Protein AF-A0AAN6EY42-F1 (afdb_monomer)

Mean predicted aligned error: 8.22 Å

Structure (mmCIF, N/CA/C/O backbone):
data_AF-A0AAN6EY42-F1
#
_entry.id   AF-A0AAN6EY42-F1
#
loop_
_atom_site.group_PDB
_atom_site.id
_atom_site.type_symbol
_atom_site.label_atom_id
_atom_site.label_alt_id
_atom_site.label_comp_id
_atom_site.label_asym_id
_atom_site.label_entity_id
_atom_site.label_seq_id
_atom_site.pdbx_PDB_ins_code
_atom_site.Cartn_x
_atom_site.Cartn_y
_atom_site.Cartn_z
_atom_site.occupancy
_atom_site.B_iso_or_equiv
_atom_site.auth_seq_id
_atom_site.auth_comp_id
_atom_site.auth_asym_id
_atom_site.auth_atom_id
_atom_site.pdbx_PDB_model_num
ATOM 1 N N . MET A 1 1 ? 3.151 9.171 -10.613 1.00 38.84 1 MET A N 1
ATOM 2 C CA . MET A 1 1 ? 1.929 8.404 -10.265 1.00 38.84 1 MET A CA 1
ATOM 3 C C . MET A 1 1 ? 2.009 7.643 -8.929 1.00 38.84 1 MET A C 1
ATOM 5 O O . MET A 1 1 ? 0.963 7.311 -8.390 1.00 38.84 1 MET A O 1
ATOM 9 N N . ASN A 1 2 ? 3.195 7.436 -8.333 1.00 55.25 2 ASN A N 1
ATOM 10 C CA . ASN A 1 2 ? 3.336 6.665 -7.082 1.00 55.25 2 ASN A CA 1
ATOM 11 C C . ASN A 1 2 ? 2.913 7.411 -5.801 1.00 55.25 2 ASN A C 1
ATOM 13 O O . ASN A 1 2 ? 2.447 6.769 -4.867 1.00 55.25 2 ASN A O 1
ATOM 17 N N . ALA A 1 3 ? 3.003 8.747 -5.771 1.00 52.59 3 ALA A N 1
ATOM 18 C CA . ALA A 1 3 ? 2.707 9.553 -4.581 1.00 52.59 3 ALA A CA 1
ATOM 19 C C . ALA A 1 3 ? 1.255 9.413 -4.084 1.00 52.59 3 ALA A C 1
ATOM 21 O O . ALA A 1 3 ? 1.030 9.131 -2.913 1.00 52.59 3 ALA A O 1
ATOM 22 N N . LEU A 1 4 ? 0.262 9.544 -4.972 1.00 57.22 4 LEU A N 1
ATOM 23 C CA . LEU A 1 4 ? -1.159 9.416 -4.613 1.00 57.22 4 LEU A CA 1
ATOM 24 C C . LEU A 1 4 ? -1.523 7.990 -4.173 1.00 57.22 4 LEU A C 1
ATOM 26 O O . LEU A 1 4 ? -2.219 7.812 -3.176 1.00 57.22 4 LEU A O 1
ATOM 30 N N . ASN A 1 5 ? -1.017 6.980 -4.888 1.00 67.56 5 ASN A N 1
ATOM 31 C CA . ASN A 1 5 ? -1.289 5.575 -4.585 1.00 67.56 5 ASN A CA 1
ATOM 32 C C . ASN A 1 5 ? -0.674 5.154 -3.235 1.00 67.56 5 ASN A C 1
ATOM 34 O O . ASN A 1 5 ? -1.323 4.527 -2.402 1.00 67.56 5 ASN A O 1
ATOM 38 N N . GLN A 1 6 ? 0.570 5.550 -2.967 1.00 69.69 6 GLN A N 1
ATOM 39 C CA . GLN A 1 6 ? 1.236 5.214 -1.706 1.00 69.69 6 GLN A CA 1
ATOM 40 C C . GLN A 1 6 ? 0.745 6.056 -0.523 1.00 69.69 6 GLN A C 1
ATOM 42 O O . GLN A 1 6 ? 0.758 5.578 0.602 1.00 69.69 6 GLN A O 1
ATOM 47 N N . SER A 1 7 ? 0.260 7.272 -0.764 1.00 73.69 7 SER A N 1
ATOM 48 C CA . SER A 1 7 ? -0.241 8.152 0.289 1.00 73.69 7 SER A CA 1
ATOM 49 C C . SER A 1 7 ? -1.590 7.685 0.852 1.00 73.69 7 SER A C 1
ATOM 51 O O . SER A 1 7 ? -1.666 7.057 1.909 1.00 73.69 7 SER A O 1
ATOM 53 N N . PHE A 1 8 ? -2.695 7.984 0.163 1.00 81.12 8 PHE A N 1
ATOM 54 C CA . PHE A 1 8 ? -4.020 7.795 0.751 1.00 81.12 8 PHE A CA 1
ATOM 55 C C . PHE A 1 8 ? -4.528 6.361 0.581 1.00 81.12 8 PHE A C 1
ATOM 57 O O . PHE A 1 8 ? -5.202 5.854 1.477 1.00 81.12 8 PHE A O 1
ATOM 64 N N . PHE A 1 9 ? -4.230 5.699 -0.542 1.00 84.12 9 PHE A N 1
ATOM 65 C CA . PHE A 1 9 ? -4.784 4.376 -0.844 1.00 84.12 9 PHE A CA 1
ATOM 66 C C . PHE A 1 9 ? -4.152 3.302 0.047 1.00 84.12 9 PHE A C 1
ATOM 68 O O . PHE A 1 9 ? -4.871 2.610 0.771 1.00 84.12 9 PHE A O 1
ATOM 75 N N . MET A 1 10 ? -2.817 3.254 0.121 1.00 90.00 10 MET A N 1
ATOM 76 C CA . MET A 1 10 ? -2.132 2.370 1.073 1.00 90.00 10 MET A CA 1
ATOM 77 C C . MET A 1 10 ? -2.456 2.721 2.528 1.00 90.00 10 MET A C 1
ATOM 79 O O . MET A 1 10 ? -2.745 1.818 3.311 1.00 90.00 10 MET A O 1
ATOM 83 N N . GLY A 1 11 ? -2.503 4.009 2.892 1.00 91.44 11 GLY A N 1
ATOM 84 C CA . GLY A 1 11 ? -2.935 4.428 4.229 1.00 91.44 11 GLY A CA 1
ATOM 85 C C . GLY A 1 11 ? -4.340 3.922 4.585 1.00 91.44 11 GLY A C 1
ATOM 86 O O . GLY A 1 11 ? -4.564 3.440 5.695 1.00 91.44 11 GLY A O 1
ATOM 87 N N . SER A 1 12 ? -5.280 3.953 3.634 1.00 91.88 12 SER A N 1
ATOM 88 C CA . SER A 1 12 ? -6.651 3.454 3.826 1.00 91.88 12 SER A CA 1
ATOM 89 C C . SER A 1 12 ? -6.687 1.943 4.055 1.00 91.88 12 SER A C 1
ATOM 91 O O . SER A 1 12 ? -7.402 1.467 4.937 1.00 91.88 12 SER A O 1
ATOM 93 N N . PHE A 1 13 ? -5.882 1.178 3.313 1.00 92.00 13 PHE A N 1
ATOM 94 C CA . PHE A 1 13 ? -5.745 -0.260 3.541 1.00 92.00 13 PHE A CA 1
ATOM 95 C C . PHE A 1 13 ? -5.114 -0.581 4.889 1.00 92.00 13 PHE A C 1
ATOM 97 O O . PHE A 1 13 ? -5.539 -1.518 5.559 1.00 92.00 13 PHE A O 1
ATOM 104 N N . VAL A 1 14 ? -4.099 0.172 5.306 1.00 94.69 14 VAL A N 1
ATOM 105 C CA . VAL A 1 14 ? -3.479 -0.006 6.621 1.00 94.69 14 VAL A CA 1
ATOM 106 C C . VAL A 1 14 ? -4.483 0.304 7.742 1.00 94.69 14 VAL A C 1
ATOM 108 O O . VAL A 1 14 ? -4.565 -0.462 8.703 1.00 94.69 14 VAL A O 1
ATOM 111 N N . PHE A 1 15 ? -5.302 1.351 7.592 1.00 94.94 15 PHE A N 1
ATOM 112 C CA . PHE A 1 15 ? -6.394 1.667 8.519 1.00 94.94 15 PHE A CA 1
ATOM 113 C C . PHE A 1 15 ? -7.415 0.527 8.629 1.00 94.94 15 PHE A C 1
ATOM 115 O O . PHE A 1 15 ? -7.701 0.055 9.730 1.00 94.94 15 PHE A O 1
ATOM 122 N N . LEU A 1 16 ? -7.935 0.045 7.495 1.00 93.12 16 LEU A N 1
ATOM 123 C CA . LEU A 1 16 ? -8.905 -1.057 7.468 1.00 93.12 16 LEU A CA 1
ATOM 124 C C . LEU A 1 16 ? -8.324 -2.340 8.064 1.00 93.12 16 LEU A C 1
ATOM 126 O O . LEU A 1 16 ? -8.998 -3.036 8.823 1.00 93.12 16 LEU A O 1
ATOM 130 N N . SER A 1 17 ? -7.060 -2.635 7.770 1.00 92.88 17 SER A N 1
ATOM 131 C CA . SER A 1 17 ? -6.376 -3.774 8.369 1.00 92.88 17 SER A CA 1
ATOM 132 C C . SER A 1 17 ? -6.255 -3.626 9.880 1.00 92.88 17 SER A C 1
ATOM 134 O O . SER A 1 17 ? -6.577 -4.576 10.580 1.00 92.88 17 SER A O 1
ATOM 136 N N . GLY A 1 18 ? -5.911 -2.442 10.400 1.00 92.75 18 GLY A N 1
ATOM 137 C CA . GLY A 1 18 ? -5.922 -2.166 11.841 1.00 92.75 18 GLY A CA 1
ATOM 138 C C . GLY A 1 18 ? -7.282 -2.428 12.483 1.00 92.75 18 GLY A C 1
ATOM 139 O O . GLY A 1 18 ? -7.365 -3.150 13.478 1.00 92.75 18 GLY A O 1
ATOM 140 N N . TRP A 1 19 ? -8.355 -1.931 11.865 1.00 91.81 19 TRP A N 1
ATOM 141 C CA . TRP A 1 19 ? -9.726 -2.192 12.306 1.00 91.81 19 TRP A CA 1
ATOM 142 C C . TRP A 1 19 ? -10.015 -3.699 12.411 1.00 91.81 19 TRP A C 1
ATOM 144 O O . TRP A 1 19 ? -10.354 -4.205 13.480 1.00 91.81 19 TRP A O 1
ATOM 154 N N . PHE A 1 20 ? -9.814 -4.460 11.330 1.00 91.19 20 PHE A N 1
ATOM 155 C CA . PHE A 1 20 ? -10.103 -5.899 11.329 1.00 91.19 20 PHE A CA 1
ATOM 156 C C . PHE A 1 20 ? -9.155 -6.711 12.222 1.00 91.19 20 PHE A C 1
ATOM 158 O O . PHE A 1 20 ? -9.567 -7.716 12.813 1.00 91.19 20 PHE A O 1
ATOM 165 N N . SER A 1 21 ? -7.896 -6.287 12.345 1.00 90.88 21 SER A N 1
ATOM 166 C CA . SER A 1 21 ? -6.918 -6.870 13.262 1.00 90.88 21 SER A CA 1
ATOM 167 C C . SER A 1 21 ? -7.381 -6.784 14.699 1.00 90.88 21 SER A C 1
ATOM 169 O O . SER A 1 21 ? -7.328 -7.795 15.397 1.00 90.88 21 SER A O 1
ATOM 171 N N . ARG A 1 22 ? -7.896 -5.629 15.132 1.00 89.19 22 ARG A N 1
ATOM 172 C CA . ARG A 1 22 ? -8.382 -5.454 16.501 1.00 89.19 22 ARG A CA 1
ATOM 173 C C . ARG A 1 22 ? -9.529 -6.410 16.817 1.00 89.19 22 ARG A C 1
ATOM 175 O O . ARG A 1 22 ? -9.417 -7.176 17.776 1.00 89.19 22 ARG A O 1
ATOM 182 N N . SER A 1 23 ? -10.548 -6.479 15.957 1.00 87.75 23 SER A N 1
ATOM 183 C CA . SER A 1 23 ? -11.659 -7.423 16.137 1.00 87.75 23 SER A CA 1
ATOM 184 C C . SER A 1 23 ? -11.195 -8.880 16.179 1.00 87.75 23 SER A C 1
ATOM 186 O O . SER A 1 23 ? -11.804 -9.722 16.842 1.00 87.75 23 SER A O 1
ATOM 188 N N . ALA A 1 24 ? -10.150 -9.229 15.427 1.00 86.62 24 ALA A N 1
ATOM 189 C CA . ALA A 1 24 ? -9.599 -10.580 15.412 1.00 86.62 24 ALA A CA 1
ATOM 190 C C . ALA A 1 24 ? -8.780 -10.888 16.681 1.00 86.62 24 ALA A C 1
ATOM 192 O O . ALA A 1 24 ? -8.956 -11.954 17.273 1.00 86.62 24 ALA A O 1
ATOM 193 N N . ILE A 1 25 ? -7.960 -9.938 17.141 1.00 85.44 25 ILE A N 1
ATOM 194 C CA . ILE A 1 25 ? -7.175 -10.042 18.377 1.00 85.44 25 ILE A CA 1
ATOM 195 C C . ILE A 1 25 ? -8.109 -10.183 19.584 1.00 85.44 25 ILE A C 1
ATOM 197 O O . ILE A 1 25 ? -7.953 -11.133 20.349 1.00 85.44 25 ILE A O 1
ATOM 201 N N . CYS A 1 26 ? -9.130 -9.331 19.721 1.00 84.25 26 CYS A N 1
ATOM 202 C CA . CYS A 1 26 ? -10.094 -9.403 20.826 1.00 84.25 26 CYS A CA 1
ATOM 203 C C . CYS A 1 26 ? -10.799 -10.766 20.897 1.00 84.25 26 CYS A C 1
ATOM 205 O O . CYS A 1 26 ? -10.884 -11.362 21.971 1.00 84.25 26 CYS A O 1
ATOM 207 N N . ARG A 1 27 ? -11.221 -11.316 19.749 1.00 83.88 27 ARG A N 1
ATOM 208 C CA . ARG A 1 27 ? -11.794 -12.672 19.672 1.00 83.88 27 ARG A CA 1
ATOM 209 C C . ARG A 1 27 ? -10.794 -13.761 20.069 1.00 83.88 27 ARG A C 1
ATOM 211 O O . ARG A 1 27 ? -11.178 -14.725 20.727 1.00 83.88 27 ARG 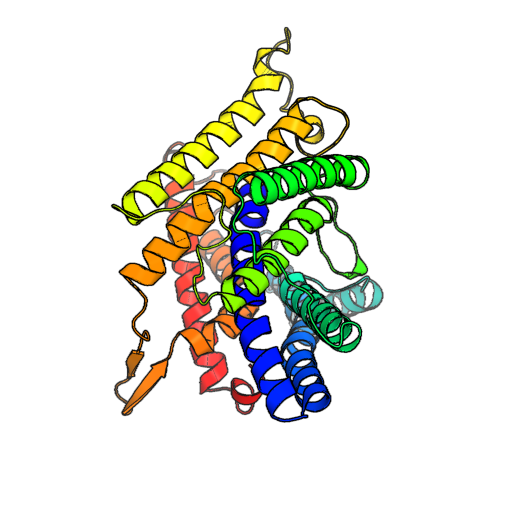A O 1
ATOM 218 N N . SER A 1 28 ? -9.524 -13.625 19.686 1.00 82.31 28 SER A N 1
ATOM 219 C CA . SER A 1 28 ? -8.478 -14.596 20.040 1.00 82.31 28 SER A CA 1
ATOM 220 C C . SER A 1 28 ? -8.145 -14.590 21.537 1.00 82.31 28 SER A C 1
ATOM 222 O O . SER A 1 28 ? -7.957 -15.655 22.125 1.00 82.31 28 SER A O 1
ATOM 224 N N . LEU A 1 29 ? -8.148 -13.409 22.168 1.00 80.69 29 LEU A N 1
ATOM 225 C CA . LEU A 1 29 ? -7.913 -13.244 23.604 1.00 80.69 29 LEU A CA 1
ATOM 226 C C . LEU A 1 29 ? -9.056 -13.845 24.428 1.00 80.69 29 LEU A C 1
ATOM 228 O O . LEU A 1 29 ? -8.792 -14.572 25.383 1.00 80.69 29 LEU A O 1
ATOM 232 N N . GLN A 1 30 ? -10.314 -13.637 24.016 1.00 81.19 30 GLN A N 1
ATOM 233 C CA . GLN A 1 30 ? -11.481 -14.269 24.653 1.00 81.19 30 GLN A CA 1
ATOM 234 C C . GLN A 1 30 ? -11.397 -15.801 24.650 1.00 81.19 30 GLN A C 1
ATOM 236 O O . GLN A 1 30 ? -11.811 -16.444 25.610 1.00 81.19 30 GLN A O 1
ATOM 241 N N . ARG A 1 31 ? -10.837 -16.389 23.588 1.00 79.50 31 ARG A N 1
ATOM 242 C CA . ARG A 1 31 ? -10.669 -17.843 23.452 1.00 79.50 31 ARG A CA 1
ATOM 243 C C . ARG A 1 31 ? -9.380 -18.382 24.080 1.00 79.50 31 ARG A C 1
ATOM 245 O O . ARG A 1 31 ? -9.191 -19.589 24.083 1.00 79.50 31 ARG A O 1
ATOM 252 N N . ARG A 1 32 ? -8.500 -17.518 24.613 1.00 73.94 32 ARG A N 1
ATOM 253 C CA . ARG A 1 32 ? -7.144 -17.867 25.093 1.00 73.94 32 ARG A CA 1
ATOM 254 C C . ARG A 1 32 ? -6.278 -18.585 24.039 1.00 73.94 32 ARG A C 1
ATOM 256 O O . ARG A 1 32 ? -5.380 -19.346 24.377 1.00 73.94 32 ARG A O 1
ATOM 263 N N . GLU A 1 33 ? -6.506 -18.302 22.756 1.00 79.12 33 GLU A N 1
ATOM 264 C CA . GLU A 1 33 ? -5.831 -18.946 21.613 1.00 79.12 33 GLU A CA 1
ATOM 265 C C . GLU A 1 33 ? -4.909 -17.972 20.850 1.00 79.12 33 GLU A C 1
ATOM 267 O O . GLU A 1 33 ? -4.759 -18.050 19.627 1.00 79.12 33 GLU A O 1
ATOM 272 N N . SER A 1 34 ? -4.276 -17.023 21.548 1.00 74.38 34 SER A N 1
ATOM 273 C CA . SER A 1 34 ? -3.484 -15.956 20.912 1.00 74.38 34 SER A CA 1
ATOM 274 C C . SER A 1 34 ? -2.314 -16.494 20.073 1.00 74.38 34 SER A C 1
ATOM 276 O O . SER A 1 34 ? -2.072 -16.019 18.962 1.00 74.38 34 SER A O 1
ATOM 278 N N . SER A 1 35 ? -1.633 -17.547 20.539 1.00 75.69 35 SER A N 1
ATOM 279 C CA . SER A 1 35 ? -0.526 -18.171 19.801 1.00 75.69 35 SER A CA 1
ATOM 280 C C . SER A 1 35 ? -0.985 -18.888 18.529 1.00 75.69 35 SER A C 1
ATOM 282 O O . SER A 1 35 ? -0.277 -18.860 17.523 1.00 75.69 35 SER A O 1
ATOM 284 N N . HIS A 1 36 ? -2.161 -19.523 18.547 1.00 80.75 36 HIS A N 1
ATOM 285 C CA . HIS A 1 36 ? -2.719 -20.176 17.361 1.00 80.75 36 HIS A CA 1
ATOM 286 C C . HIS A 1 36 ? -3.158 -19.134 16.325 1.00 80.75 36 HIS A C 1
ATOM 288 O O . HIS A 1 36 ? -2.819 -19.257 15.149 1.00 80.75 36 HIS A O 1
ATOM 294 N N . PHE A 1 37 ? -3.809 -18.055 16.772 1.00 78.44 37 PHE A N 1
ATOM 295 C CA . PHE A 1 37 ? -4.171 -16.922 15.920 1.00 78.44 37 PHE A CA 1
ATOM 296 C C . PHE A 1 37 ? -2.952 -16.319 15.208 1.00 78.44 37 PHE A C 1
ATOM 298 O O . PHE A 1 37 ? -2.976 -16.152 13.987 1.00 78.44 37 PHE A O 1
ATOM 305 N N . MET A 1 38 ? -1.870 -16.058 15.949 1.00 81.94 38 MET A N 1
ATOM 306 C CA . MET A 1 38 ? -0.642 -15.496 15.387 1.00 81.94 38 MET A CA 1
ATOM 307 C C . MET A 1 38 ? -0.007 -16.438 14.360 1.00 81.94 38 MET A C 1
ATOM 309 O O . MET A 1 38 ? 0.319 -16.007 13.257 1.00 81.94 38 MET A O 1
ATOM 313 N N . LYS A 1 39 ? 0.098 -17.740 14.670 1.00 85.12 39 LYS A N 1
ATOM 314 C CA . LYS A 1 39 ? 0.629 -18.742 13.731 1.00 85.12 39 LYS A CA 1
ATOM 315 C C . LYS A 1 39 ? -0.168 -18.763 12.431 1.00 85.12 39 LYS A C 1
ATOM 317 O O . LYS A 1 39 ? 0.415 -18.622 11.362 1.00 85.12 39 LYS A O 1
ATOM 322 N N . VAL A 1 40 ? -1.493 -18.886 12.514 1.00 84.31 40 VAL A N 1
ATOM 323 C CA . VAL A 1 40 ? -2.364 -18.922 11.328 1.00 84.31 40 VAL A CA 1
ATOM 324 C C . VAL A 1 40 ? -2.190 -17.660 10.489 1.00 84.31 40 VAL A C 1
ATOM 326 O O . VAL A 1 40 ? -2.063 -17.740 9.271 1.00 84.31 40 VAL A O 1
ATOM 329 N N . ARG A 1 41 ? -2.144 -16.489 11.125 1.00 83.88 41 ARG A N 1
ATOM 330 C CA . ARG A 1 41 ? -2.039 -15.211 10.420 1.00 83.88 41 ARG A CA 1
ATOM 331 C C . ARG A 1 41 ? -0.677 -15.010 9.759 1.00 83.88 41 ARG A C 1
ATOM 333 O O . ARG A 1 41 ? -0.628 -14.635 8.590 1.00 83.88 41 ARG A O 1
ATOM 340 N N . ILE A 1 42 ? 0.407 -15.336 10.462 1.00 86.94 42 ILE A N 1
ATOM 341 C CA . ILE A 1 42 ? 1.769 -15.310 9.919 1.00 86.94 42 ILE A CA 1
ATOM 342 C C . ILE A 1 42 ? 1.876 -16.248 8.717 1.00 86.94 42 ILE A C 1
ATOM 344 O O . ILE A 1 42 ? 2.366 -15.828 7.673 1.00 86.94 42 ILE A O 1
ATOM 348 N N . TYR A 1 43 ? 1.372 -17.481 8.810 1.00 88.69 43 TYR A N 1
ATOM 349 C CA . TYR A 1 43 ? 1.429 -18.414 7.684 1.00 88.69 43 TYR A CA 1
ATOM 350 C C . TYR A 1 43 ? 0.636 -17.915 6.473 1.00 88.69 43 TYR A C 1
ATOM 352 O O . TYR A 1 43 ? 1.146 -17.963 5.357 1.00 88.69 43 TYR A O 1
ATOM 360 N N . ARG A 1 44 ? -0.572 -17.378 6.677 1.00 86.81 44 ARG A N 1
ATOM 361 C CA . ARG A 1 44 ? -1.408 -16.874 5.575 1.00 86.81 44 ARG A CA 1
ATOM 362 C C . ARG A 1 44 ? -0.840 -15.630 4.892 1.00 86.81 44 ARG A C 1
ATOM 364 O O . ARG A 1 44 ? -1.108 -15.439 3.714 1.00 86.81 44 ARG A O 1
ATOM 371 N N . LEU A 1 45 ? -0.069 -14.800 5.598 1.00 88.19 45 LEU A N 1
ATOM 372 C CA . LEU A 1 45 ? 0.501 -13.564 5.043 1.00 88.19 45 LEU A CA 1
ATOM 373 C C . LEU A 1 45 ? 1.935 -13.732 4.525 1.00 88.19 45 LEU A C 1
ATOM 375 O O . LEU A 1 45 ? 2.273 -13.170 3.482 1.00 88.19 45 LEU A O 1
ATOM 379 N N . LEU A 1 46 ? 2.782 -14.486 5.236 1.00 89.62 46 LEU A N 1
ATOM 380 C CA . LEU A 1 46 ? 4.195 -14.646 4.885 1.00 89.62 46 LEU A CA 1
ATOM 381 C C . LEU A 1 46 ? 4.432 -15.735 3.844 1.00 89.62 46 LEU A C 1
ATOM 383 O O . LEU A 1 46 ? 5.287 -15.532 2.989 1.00 89.62 46 LEU A O 1
ATOM 387 N N . ILE A 1 47 ? 3.698 -16.858 3.862 1.00 91.25 47 ILE A N 1
ATOM 388 C CA . ILE A 1 47 ? 3.904 -17.910 2.848 1.00 91.25 47 ILE A CA 1
ATOM 389 C C . ILE A 1 47 ? 3.669 -17.344 1.441 1.00 91.25 47 ILE A C 1
ATOM 391 O O . ILE A 1 47 ? 4.565 -17.488 0.606 1.00 91.25 47 ILE A O 1
ATOM 395 N N . PRO A 1 48 ? 2.546 -16.653 1.153 1.00 90.88 48 PRO A N 1
ATOM 396 C CA . PRO A 1 48 ? 2.344 -16.088 -0.176 1.00 90.88 48 PRO A CA 1
ATOM 397 C C . PRO A 1 48 ? 3.346 -14.979 -0.504 1.00 90.88 48 PRO A C 1
ATOM 399 O O . PRO A 1 48 ? 3.747 -14.865 -1.655 1.00 90.88 48 PRO A O 1
ATOM 402 N N . ALA A 1 49 ? 3.807 -14.202 0.484 1.00 91.19 49 ALA A N 1
ATOM 403 C CA . ALA A 1 49 ? 4.827 -13.172 0.274 1.00 91.19 49 ALA A CA 1
ATOM 404 C C . ALA A 1 49 ? 6.192 -13.757 -0.121 1.00 91.19 49 ALA A C 1
ATOM 406 O O . ALA A 1 49 ? 6.834 -13.275 -1.058 1.00 91.19 49 ALA A O 1
ATOM 407 N N . VAL A 1 50 ? 6.621 -14.819 0.565 1.00 92.56 50 VAL A N 1
ATOM 408 C CA . VAL A 1 50 ? 7.856 -15.547 0.252 1.00 92.56 50 VAL A CA 1
ATOM 409 C C . VAL A 1 50 ? 7.731 -16.222 -1.109 1.00 92.56 50 VAL A C 1
ATOM 411 O O . VAL A 1 50 ? 8.621 -16.076 -1.940 1.00 92.56 50 VAL A O 1
ATOM 414 N N . PHE A 1 51 ? 6.609 -16.894 -1.378 1.00 92.69 51 PHE A N 1
ATOM 415 C CA . PHE A 1 51 ? 6.357 -17.515 -2.677 1.00 92.69 51 PHE A CA 1
ATOM 416 C C . PHE A 1 51 ? 6.375 -16.486 -3.814 1.00 92.69 51 PHE A C 1
ATOM 418 O O . PHE A 1 51 ? 7.026 -16.699 -4.833 1.00 92.69 51 PHE A O 1
ATOM 425 N N . PHE A 1 52 ? 5.718 -15.342 -3.623 1.00 93.56 52 PHE A N 1
ATOM 426 C CA . PHE A 1 52 ? 5.717 -14.259 -4.598 1.00 93.56 52 PHE A CA 1
ATOM 427 C C . PHE A 1 52 ? 7.140 -13.773 -4.885 1.00 93.56 52 PHE A C 1
ATOM 429 O O . PHE A 1 52 ? 7.545 -13.707 -6.040 1.00 93.56 52 PHE A O 1
ATOM 436 N N . THR A 1 53 ? 7.914 -13.500 -3.835 1.00 93.00 53 THR A N 1
ATOM 437 C CA . THR A 1 53 ? 9.285 -12.985 -3.956 1.00 93.00 53 THR A CA 1
ATOM 438 C C . THR A 1 53 ? 10.223 -13.991 -4.631 1.00 93.00 53 THR A C 1
ATOM 440 O O . THR A 1 53 ? 11.055 -13.606 -5.441 1.00 93.00 53 THR A O 1
ATOM 443 N N . LEU A 1 54 ? 10.102 -15.282 -4.311 1.00 93.94 54 LEU A N 1
ATOM 444 C CA . LEU A 1 54 ? 11.013 -16.310 -4.825 1.00 93.94 54 LEU A CA 1
ATOM 445 C C . LEU A 1 54 ? 10.662 -16.806 -6.229 1.00 93.94 54 LEU A C 1
ATOM 447 O O . LEU A 1 54 ? 11.558 -17.275 -6.929 1.00 93.94 54 LEU A O 1
ATOM 451 N N . PHE A 1 55 ? 9.385 -16.748 -6.618 1.00 93.88 55 PHE A N 1
ATOM 452 C CA . PHE A 1 55 ? 8.908 -17.353 -7.863 1.00 93.88 55 PHE A CA 1
ATOM 453 C C . PHE A 1 55 ? 8.222 -16.366 -8.799 1.00 93.88 55 PHE A C 1
ATOM 455 O O . PHE A 1 55 ? 8.528 -16.363 -9.986 1.00 93.88 55 PHE A O 1
ATOM 462 N N . ILE A 1 56 ? 7.293 -15.547 -8.303 1.00 93.25 56 ILE A N 1
ATOM 463 C CA . ILE A 1 56 ? 6.506 -14.655 -9.166 1.00 93.25 56 ILE A CA 1
ATOM 464 C C . ILE A 1 56 ? 7.348 -13.473 -9.649 1.00 93.25 56 ILE A C 1
ATOM 466 O O . ILE A 1 56 ? 7.283 -13.136 -10.824 1.00 93.25 56 ILE A O 1
ATOM 470 N N . ASP A 1 57 ? 8.167 -12.888 -8.776 1.00 92.56 57 ASP A N 1
ATOM 471 C CA . ASP A 1 57 ? 9.079 -11.789 -9.117 1.00 92.56 57 ASP A CA 1
ATOM 472 C C . ASP A 1 57 ? 10.060 -12.159 -10.251 1.00 92.56 57 ASP A C 1
ATOM 474 O O . ASP A 1 57 ? 9.967 -11.555 -11.321 1.00 92.56 57 ASP A O 1
ATOM 478 N N . PRO A 1 58 ? 10.890 -13.219 -10.137 1.00 93.50 58 PRO A N 1
ATOM 479 C CA . PRO A 1 58 ? 11.762 -13.626 -11.242 1.00 93.50 58 PRO A CA 1
ATOM 480 C C . PRO A 1 58 ? 10.990 -14.116 -12.474 1.00 93.50 58 PRO A C 1
ATOM 482 O O . PRO A 1 58 ? 11.468 -13.975 -13.599 1.00 93.50 58 PRO A O 1
ATOM 485 N N . LEU A 1 59 ? 9.784 -14.676 -12.307 1.00 92.88 59 LEU A N 1
ATOM 486 C CA . LEU A 1 59 ? 8.940 -15.045 -13.444 1.00 92.88 59 LEU A CA 1
ATOM 487 C C . LEU A 1 59 ? 8.517 -13.812 -14.255 1.00 92.88 59 LEU A C 1
ATOM 489 O O . LEU A 1 59 ? 8.496 -13.884 -15.482 1.00 92.88 59 LEU A O 1
ATOM 493 N N . MET A 1 60 ? 8.205 -12.691 -13.601 1.00 92.50 60 MET A N 1
ATOM 494 C CA . MET A 1 60 ? 7.892 -11.435 -14.288 1.00 92.50 60 MET A CA 1
ATOM 495 C C . MET A 1 60 ? 9.090 -10.931 -15.102 1.00 92.50 60 MET A C 1
ATOM 497 O O . MET A 1 60 ? 8.911 -10.553 -16.259 1.00 92.50 60 MET A O 1
ATOM 501 N N . ASP A 1 61 ? 10.308 -11.022 -14.564 1.00 90.50 61 ASP A N 1
ATOM 502 C CA . ASP A 1 61 ? 11.529 -10.675 -15.305 1.00 90.50 61 ASP A CA 1
ATOM 503 C C . ASP A 1 61 ? 11.733 -11.582 -16.528 1.00 90.50 61 ASP A C 1
ATOM 505 O O . ASP A 1 61 ? 12.045 -11.107 -17.624 1.00 90.50 61 ASP A O 1
ATOM 509 N N . VAL A 1 62 ? 11.489 -12.890 -16.384 1.00 90.38 62 VAL A N 1
ATOM 510 C CA . VAL A 1 62 ? 11.531 -13.838 -17.510 1.00 90.38 62 VAL A CA 1
ATOM 511 C C . VAL A 1 62 ? 10.492 -13.478 -18.574 1.00 90.38 62 VAL A C 1
ATOM 513 O O . VAL A 1 62 ? 10.825 -13.483 -19.760 1.00 90.38 62 VAL A O 1
ATOM 516 N N . LEU A 1 63 ? 9.258 -13.143 -18.183 1.00 88.88 63 LEU A N 1
ATOM 517 C CA . LEU A 1 63 ? 8.205 -12.726 -19.116 1.00 88.88 63 LEU A CA 1
ATOM 518 C C . LEU A 1 63 ? 8.583 -11.439 -19.857 1.00 88.88 63 LEU A C 1
ATOM 520 O O . LEU A 1 63 ? 8.416 -11.371 -21.074 1.00 88.88 63 LEU A O 1
ATOM 524 N N . MET A 1 64 ? 9.150 -10.459 -19.154 1.00 87.56 64 MET A N 1
ATOM 525 C CA . MET A 1 64 ? 9.616 -9.204 -19.746 1.00 87.56 64 MET A CA 1
ATOM 526 C C . MET A 1 64 ? 10.743 -9.439 -20.763 1.00 87.56 64 MET A C 1
ATOM 528 O O . MET A 1 64 ? 10.739 -8.855 -21.843 1.00 87.56 64 MET A O 1
ATOM 532 N N . VAL A 1 65 ? 11.694 -10.330 -20.474 1.00 86.06 65 VAL A N 1
ATOM 533 C CA . VAL A 1 65 ? 12.777 -10.676 -21.414 1.00 86.06 65 VAL A CA 1
ATOM 534 C C . VAL A 1 65 ? 12.265 -11.498 -22.604 1.00 86.06 65 VAL A C 1
ATOM 536 O O . VAL A 1 65 ? 12.769 -11.360 -23.721 1.00 86.06 65 VAL A O 1
ATOM 539 N N . ALA A 1 66 ? 11.272 -12.359 -22.382 1.00 83.81 66 ALA A N 1
ATOM 540 C CA . ALA A 1 66 ? 10.702 -13.219 -23.414 1.00 83.81 66 ALA A CA 1
ATOM 541 C C . ALA A 1 66 ? 9.827 -12.448 -24.412 1.00 83.81 66 ALA A C 1
ATOM 543 O O . ALA A 1 66 ? 9.964 -12.654 -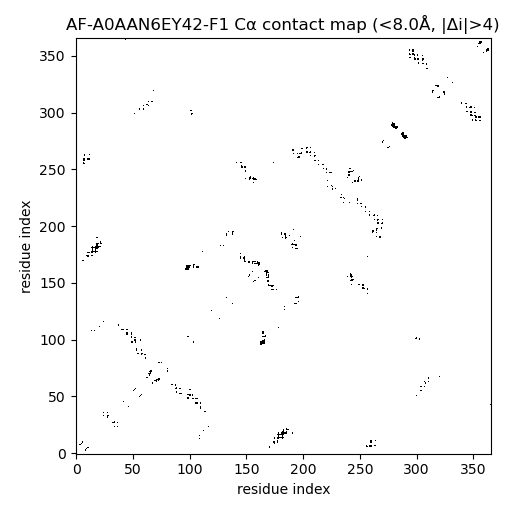25.618 1.00 83.81 66 ALA A O 1
ATOM 544 N N . PHE A 1 67 ? 8.949 -11.580 -23.904 1.00 82.69 67 PHE A N 1
ATOM 545 C CA . PHE A 1 67 ? 7.852 -10.957 -24.655 1.00 82.69 67 PHE A CA 1
ATOM 546 C C . PHE A 1 67 ? 7.908 -9.424 -24.691 1.00 82.69 67 PHE A C 1
ATOM 548 O O . PHE A 1 67 ? 7.057 -8.808 -25.325 1.00 82.69 67 PHE A O 1
ATOM 555 N N . GLY A 1 68 ? 8.874 -8.799 -24.014 1.00 78.56 68 GLY A N 1
ATOM 556 C CA . GLY A 1 68 ? 9.032 -7.347 -24.005 1.00 78.56 68 GLY A CA 1
ATOM 557 C C . GLY A 1 68 ? 9.505 -6.764 -25.342 1.00 78.56 68 GLY A C 1
ATOM 558 O O . GLY A 1 68 ? 9.787 -7.498 -26.290 1.00 78.56 68 GLY A O 1
ATOM 559 N N . PRO A 1 69 ? 9.684 -5.432 -25.412 1.00 68.75 69 PRO A N 1
ATOM 560 C CA . PRO A 1 69 ? 10.050 -4.720 -26.644 1.00 68.75 69 PRO A CA 1
ATOM 561 C C . PRO A 1 69 ? 11.347 -5.215 -27.299 1.00 68.75 69 PRO A C 1
ATOM 563 O O . PRO A 1 69 ? 11.509 -5.155 -28.514 1.00 68.75 69 PRO A O 1
ATOM 566 N N . ASN A 1 70 ? 12.261 -5.751 -26.486 1.00 66.75 70 ASN A N 1
ATOM 567 C CA . ASN A 1 70 ? 13.532 -6.332 -26.916 1.00 66.75 70 ASN A CA 1
ATOM 568 C C . ASN A 1 70 ? 13.466 -7.865 -27.046 1.00 66.75 70 ASN A C 1
ATOM 570 O O . ASN A 1 70 ? 14.512 -8.508 -26.945 1.00 66.75 70 ASN A O 1
ATOM 574 N N . GLY A 1 71 ? 12.266 -8.443 -27.209 1.00 61.56 71 GLY A N 1
ATOM 575 C CA . GLY A 1 71 ? 11.897 -9.870 -27.155 1.00 61.56 71 GLY A CA 1
ATOM 576 C C . GLY A 1 71 ? 12.549 -10.770 -28.210 1.00 61.56 71 GLY A C 1
ATOM 577 O O . GLY A 1 71 ? 11.906 -11.552 -28.903 1.00 61.56 71 GLY A O 1
ATOM 578 N N . ALA A 1 72 ? 13.870 -10.698 -28.325 1.00 55.47 72 ALA A N 1
ATOM 579 C CA . ALA A 1 72 ? 14.711 -11.489 -29.204 1.00 55.47 72 ALA A CA 1
ATOM 580 C C . ALA A 1 72 ? 14.936 -12.916 -28.677 1.00 55.47 72 ALA A C 1
ATOM 582 O O . ALA A 1 72 ? 15.644 -13.690 -29.322 1.00 55.47 72 ALA A O 1
ATOM 583 N N . ALA A 1 73 ? 14.407 -13.261 -27.495 1.00 56.34 73 ALA A N 1
ATOM 584 C CA . ALA A 1 73 ? 14.667 -14.532 -26.824 1.00 56.34 73 ALA A CA 1
ATOM 585 C C . ALA A 1 73 ? 13.657 -15.633 -27.182 1.00 56.34 73 ALA A C 1
ATOM 587 O O . ALA A 1 73 ? 14.084 -16.770 -27.366 1.00 56.34 73 ALA A O 1
ATOM 588 N N . TRP A 1 74 ? 12.365 -15.318 -27.353 1.00 56.56 74 TRP A N 1
ATOM 589 C CA . TRP A 1 74 ? 11.348 -16.321 -27.717 1.00 56.56 74 TRP A CA 1
ATOM 590 C C . TRP A 1 74 ? 11.608 -16.957 -29.091 1.00 56.56 74 TRP A C 1
ATOM 592 O O . TRP A 1 74 ? 11.375 -18.144 -29.296 1.00 56.56 74 TRP A O 1
ATOM 602 N N . HIS A 1 75 ? 12.176 -16.187 -30.024 1.00 56.91 75 HIS A N 1
ATOM 603 C CA . HIS A 1 75 ? 12.562 -16.675 -31.351 1.00 56.91 75 HIS A CA 1
ATOM 604 C C . HIS A 1 75 ? 13.845 -17.531 -31.358 1.00 56.91 75 HIS A C 1
ATOM 606 O O . HIS A 1 75 ? 14.209 -18.083 -32.397 1.00 56.91 75 HIS A O 1
ATOM 612 N N . ARG A 1 76 ? 14.559 -17.648 -30.228 1.00 58.94 76 ARG A N 1
ATOM 613 C CA . ARG A 1 76 ? 15.758 -18.495 -30.102 1.00 58.94 76 ARG A CA 1
ATOM 614 C C . ARG A 1 76 ? 15.356 -19.914 -29.693 1.00 58.94 76 ARG A C 1
ATOM 616 O O . ARG A 1 76 ? 14.346 -20.131 -29.040 1.00 58.94 76 ARG A O 1
ATOM 623 N N . THR A 1 77 ? 16.176 -20.898 -30.058 1.00 68.94 77 THR A N 1
ATOM 624 C CA . THR A 1 77 ? 15.958 -22.323 -29.760 1.00 68.94 77 THR A CA 1
ATOM 625 C C . THR A 1 77 ? 15.647 -22.554 -28.271 1.00 68.94 77 THR A C 1
ATOM 627 O O . THR A 1 77 ? 16.379 -22.048 -27.418 1.00 68.94 77 THR A O 1
ATOM 630 N N . MET A 1 78 ? 14.627 -23.368 -27.961 1.00 75.88 78 MET A N 1
ATOM 631 C CA . MET A 1 78 ? 14.140 -23.675 -26.597 1.00 75.88 78 MET A CA 1
ATOM 632 C C . MET A 1 78 ? 15.238 -23.922 -25.534 1.00 75.88 78 MET A C 1
ATOM 634 O O . MET A 1 78 ? 15.108 -23.410 -24.421 1.00 75.88 78 MET A O 1
ATOM 638 N N . PRO A 1 79 ? 16.365 -24.606 -25.835 1.00 80.56 79 PRO A N 1
ATOM 639 C CA . PRO A 1 79 ? 17.450 -24.779 -24.866 1.00 80.56 79 PRO A CA 1
ATOM 640 C C . PRO A 1 79 ? 18.082 -23.463 -24.390 1.00 80.56 79 PRO A C 1
ATOM 642 O O . PRO A 1 79 ? 18.418 -23.330 -23.217 1.00 80.56 79 PRO A O 1
ATOM 645 N N . ARG A 1 80 ? 18.220 -22.460 -25.271 1.00 80.25 80 ARG A N 1
ATOM 646 C CA . ARG A 1 80 ? 18.767 -21.144 -24.898 1.00 80.25 80 ARG A CA 1
ATOM 647 C C . ARG A 1 80 ? 17.814 -20.371 -23.996 1.00 80.25 80 ARG A C 1
ATOM 649 O O . ARG A 1 80 ? 18.277 -19.678 -23.097 1.00 80.25 80 ARG A O 1
ATOM 656 N N . PHE A 1 81 ? 16.509 -20.507 -24.227 1.00 82.56 81 PHE A N 1
ATOM 657 C CA . PHE A 1 81 ? 15.493 -19.893 -23.381 1.00 82.56 81 PHE A CA 1
ATOM 658 C C . PHE A 1 81 ? 15.532 -20.463 -21.958 1.00 82.56 81 PHE A C 1
ATOM 660 O O . PHE A 1 81 ? 15.587 -19.693 -21.006 1.00 82.56 81 PHE A O 1
ATOM 667 N N . LEU A 1 82 ? 15.616 -21.791 -21.813 1.00 84.94 82 LEU A N 1
ATOM 668 C CA . LEU A 1 82 ? 15.690 -22.448 -20.501 1.00 84.94 82 LEU A CA 1
ATOM 669 C C . LEU A 1 82 ? 16.939 -22.052 -19.701 1.00 84.94 82 LEU A C 1
ATOM 671 O O . LEU A 1 82 ? 16.854 -21.802 -18.498 1.00 84.94 82 LEU A O 1
ATOM 675 N N . ILE A 1 83 ? 18.096 -21.960 -20.365 1.00 86.94 83 ILE A N 1
ATOM 676 C CA . ILE A 1 83 ? 19.343 -21.506 -19.729 1.00 86.94 83 ILE A CA 1
ATOM 677 C C . ILE A 1 83 ? 19.201 -20.052 -19.264 1.00 86.94 83 ILE A C 1
ATOM 679 O O . ILE A 1 83 ? 19.572 -19.730 -18.137 1.00 86.94 83 ILE A O 1
ATOM 683 N N . LEU A 1 84 ? 18.625 -19.186 -20.104 1.00 86.50 84 LEU A N 1
ATOM 684 C CA . LEU A 1 84 ? 18.402 -17.784 -19.765 1.00 86.50 84 LEU A CA 1
ATOM 685 C C . LEU A 1 84 ? 17.437 -17.640 -18.582 1.00 86.50 84 LEU A C 1
ATOM 687 O O . LEU A 1 84 ? 17.766 -16.946 -17.624 1.00 86.50 84 LEU A O 1
ATOM 691 N N . SER A 1 85 ? 16.301 -18.343 -18.590 1.00 87.44 85 SER A N 1
ATOM 692 C CA . SER A 1 85 ? 15.368 -18.323 -17.460 1.00 87.44 85 SER A CA 1
ATOM 693 C C . SER A 1 85 ? 16.025 -18.833 -16.179 1.00 87.44 85 SER A C 1
ATOM 695 O O . SER A 1 85 ? 15.898 -18.195 -15.141 1.00 87.44 85 SER A O 1
ATOM 697 N N . GLY A 1 86 ? 16.796 -19.924 -16.251 1.00 90.38 86 GLY A N 1
ATOM 698 C CA . GLY A 1 86 ? 17.532 -20.442 -15.096 1.00 90.38 86 GLY A CA 1
ATOM 699 C C . GLY A 1 86 ? 18.532 -19.426 -14.540 1.00 90.38 86 GLY A C 1
ATOM 700 O O . GLY A 1 86 ? 18.627 -19.263 -13.326 1.00 90.38 86 GLY A O 1
ATOM 701 N N . SER A 1 87 ? 19.222 -18.692 -15.419 1.00 91.62 87 SER A N 1
ATOM 702 C CA . SER A 1 87 ? 20.156 -17.638 -15.012 1.00 91.62 87 SER A CA 1
ATOM 703 C C . SER A 1 87 ? 19.467 -16.451 -14.336 1.00 91.62 87 SER A C 1
ATOM 705 O O . SER A 1 87 ? 19.998 -15.943 -13.354 1.00 91.62 87 SER A O 1
ATOM 707 N N . ILE A 1 88 ? 18.271 -16.059 -14.797 1.00 91.06 88 ILE A N 1
ATOM 708 C CA . ILE A 1 88 ? 17.480 -14.977 -14.190 1.00 91.06 88 ILE A CA 1
ATOM 709 C C . ILE A 1 88 ? 17.042 -15.383 -12.782 1.00 91.06 88 ILE A C 1
ATOM 711 O O . ILE A 1 88 ? 17.298 -14.656 -11.832 1.00 91.06 88 ILE A O 1
ATOM 715 N N . PHE A 1 89 ? 16.468 -16.580 -12.624 1.00 93.69 89 PHE A N 1
ATOM 716 C CA . PHE A 1 89 ? 16.080 -17.093 -11.306 1.00 93.69 89 PHE A CA 1
ATOM 717 C C . PHE A 1 89 ? 17.269 -17.163 -10.343 1.00 93.69 89 PHE A C 1
ATOM 719 O O . PHE A 1 89 ? 17.165 -16.728 -9.197 1.00 93.69 89 PHE A O 1
ATOM 726 N N . TRP A 1 90 ? 18.406 -17.679 -10.813 1.00 93.50 90 TRP A N 1
ATOM 727 C CA . TRP A 1 90 ? 19.617 -17.765 -10.005 1.00 93.50 90 TRP A CA 1
ATOM 728 C C . TRP A 1 90 ? 20.120 -16.385 -9.568 1.00 93.50 90 TRP A C 1
ATOM 730 O O . TRP A 1 90 ? 20.420 -16.187 -8.392 1.00 93.50 90 TRP A O 1
ATOM 740 N N . ASP A 1 91 ? 20.174 -15.423 -10.490 1.00 92.81 91 ASP A N 1
ATOM 741 C CA . ASP A 1 91 ? 20.596 -14.054 -10.195 1.00 92.81 91 ASP A CA 1
ATOM 742 C C . ASP A 1 91 ? 19.658 -13.379 -9.185 1.00 92.81 91 ASP A C 1
ATOM 744 O O . ASP A 1 91 ? 20.128 -12.796 -8.205 1.00 92.81 91 ASP A O 1
ATOM 748 N N . SER A 1 92 ? 18.340 -13.541 -9.352 1.00 90.44 92 SER A N 1
ATOM 749 C CA . SER A 1 92 ? 17.335 -13.029 -8.416 1.00 90.44 92 SER A CA 1
ATOM 750 C C . SER A 1 92 ? 17.477 -13.635 -7.017 1.00 90.44 92 SER A C 1
ATOM 752 O O . SER A 1 92 ? 17.324 -12.919 -6.028 1.00 90.44 92 SER A O 1
ATOM 754 N N . TRP A 1 93 ? 17.806 -14.926 -6.900 1.00 92.19 93 TRP A N 1
ATOM 755 C CA . TRP A 1 93 ? 18.019 -15.580 -5.604 1.00 92.19 93 TRP A CA 1
ATOM 756 C C . TRP A 1 93 ? 19.332 -15.170 -4.935 1.00 92.19 93 TRP A C 1
ATOM 758 O O . TRP A 1 93 ? 19.347 -14.920 -3.732 1.00 92.19 93 TRP A O 1
ATOM 768 N N . VAL A 1 94 ? 20.430 -15.061 -5.688 1.00 91.81 94 VAL A N 1
ATOM 769 C CA . VAL A 1 94 ? 21.732 -14.637 -5.141 1.00 91.81 94 VAL A CA 1
ATOM 770 C C . VAL A 1 94 ? 21.697 -13.170 -4.708 1.00 91.81 94 VAL A C 1
ATOM 772 O O . VAL A 1 94 ? 22.281 -12.815 -3.686 1.00 91.81 94 VAL A O 1
ATOM 775 N N . LYS A 1 95 ? 20.983 -12.313 -5.446 1.00 89.31 95 LYS A N 1
ATOM 776 C CA . LYS A 1 95 ? 20.806 -10.885 -5.132 1.00 89.31 95 LYS A CA 1
ATOM 777 C C . LYS A 1 95 ? 19.608 -10.607 -4.224 1.00 89.31 95 LYS A C 1
ATOM 779 O O . LYS A 1 95 ? 19.200 -9.450 -4.078 1.00 89.31 95 LYS A O 1
ATOM 784 N N . LEU A 1 96 ? 19.020 -11.639 -3.620 1.00 88.75 96 LEU A N 1
ATOM 785 C CA . LEU A 1 96 ? 17.835 -11.492 -2.790 1.00 88.75 96 LEU A CA 1
ATOM 786 C C . LEU A 1 96 ? 18.170 -10.719 -1.505 1.00 88.75 96 LEU A C 1
ATOM 788 O O . LEU A 1 96 ? 18.641 -11.275 -0.519 1.00 88.75 96 LEU A O 1
ATOM 792 N N . ALA A 1 97 ? 17.898 -9.414 -1.519 1.00 84.69 97 ALA A N 1
ATOM 793 C CA . ALA A 1 97 ? 18.152 -8.511 -0.395 1.00 84.69 97 ALA A CA 1
ATOM 794 C C . ALA A 1 97 ? 16.921 -8.272 0.506 1.00 84.69 97 ALA A C 1
ATOM 796 O O . ALA A 1 97 ? 16.997 -7.485 1.449 1.00 84.69 97 ALA A O 1
ATOM 797 N N . GLY A 1 98 ? 15.783 -8.909 0.211 1.00 88.31 98 GLY A N 1
ATOM 798 C CA . GLY A 1 98 ? 14.526 -8.700 0.928 1.00 88.31 98 GLY A CA 1
ATOM 799 C C . GLY A 1 98 ? 13.294 -9.132 0.139 1.00 88.31 98 GLY A C 1
ATOM 800 O O . GLY A 1 98 ? 13.399 -9.751 -0.919 1.00 88.31 98 GLY A O 1
ATOM 801 N N . ILE A 1 99 ? 12.121 -8.789 0.666 1.00 89.44 99 ILE A N 1
ATOM 802 C CA . ILE A 1 99 ? 10.822 -9.018 0.013 1.00 89.44 99 ILE A CA 1
ATOM 803 C C . ILE A 1 99 ? 10.699 -8.143 -1.238 1.00 89.44 99 ILE A C 1
ATOM 805 O O . ILE A 1 99 ? 11.157 -7.007 -1.228 1.00 89.44 99 ILE A O 1
ATOM 809 N N . LYS A 1 100 ? 10.077 -8.640 -2.312 1.00 87.31 100 LYS A N 1
ATOM 810 C CA . LYS A 1 100 ? 9.934 -7.917 -3.592 1.00 87.31 100 LYS A CA 1
ATOM 811 C C . LYS A 1 100 ? 8.473 -7.719 -3.984 1.00 87.31 100 LYS A C 1
ATOM 813 O O . LYS A 1 100 ? 7.592 -8.428 -3.513 1.00 87.31 100 LYS A O 1
ATOM 818 N N . GLY A 1 101 ? 8.203 -6.738 -4.843 1.00 84.69 101 GLY A N 1
ATOM 819 C CA . GLY A 1 101 ? 6.851 -6.461 -5.340 1.00 84.69 101 GLY A CA 1
ATOM 820 C C . GLY A 1 101 ? 5.872 -5.964 -4.260 1.00 84.69 101 GLY A C 1
ATOM 821 O O . GLY A 1 101 ? 6.309 -5.433 -3.238 1.00 84.69 101 GLY A O 1
ATOM 822 N N . PRO A 1 102 ? 4.543 -6.098 -4.460 1.00 84.62 102 PRO A N 1
ATOM 823 C CA . PRO A 1 102 ? 3.516 -5.514 -3.584 1.00 84.62 102 PRO A CA 1
ATOM 824 C C . PRO A 1 102 ? 3.339 -6.250 -2.248 1.00 84.62 102 PRO A C 1
ATOM 826 O O . PRO A 1 102 ? 2.624 -5.773 -1.366 1.00 84.62 102 PRO A O 1
ATOM 829 N N . VAL A 1 103 ? 3.980 -7.409 -2.076 1.00 90.75 103 VAL A N 1
ATOM 830 C CA . VAL A 1 103 ? 3.857 -8.228 -0.862 1.00 90.75 103 VAL A CA 1
ATOM 831 C C . VAL A 1 103 ? 4.566 -7.626 0.355 1.00 90.75 103 VAL A C 1
ATOM 833 O O . VAL A 1 103 ? 4.377 -8.104 1.471 1.00 90.75 103 VAL A O 1
ATOM 836 N N . TRP A 1 104 ? 5.300 -6.519 0.190 1.00 91.69 104 TRP A N 1
ATOM 837 C CA . TRP A 1 104 ? 5.796 -5.729 1.322 1.00 91.69 104 TRP A CA 1
ATOM 838 C C . TRP A 1 104 ? 4.670 -5.347 2.292 1.00 91.69 104 TRP A C 1
ATOM 840 O O . TRP A 1 104 ? 4.862 -5.362 3.508 1.00 91.69 104 TRP A O 1
ATOM 850 N N . TYR A 1 105 ? 3.475 -5.053 1.766 1.00 90.88 105 TYR A N 1
ATOM 851 C CA . TYR A 1 105 ? 2.319 -4.661 2.566 1.00 90.88 105 TYR A CA 1
ATOM 852 C C . TYR A 1 105 ? 1.871 -5.784 3.506 1.00 90.88 105 TYR A C 1
ATOM 854 O O . TYR A 1 105 ? 1.610 -5.537 4.680 1.00 90.88 105 TYR A O 1
ATOM 862 N N . THR A 1 106 ? 1.821 -7.029 3.027 1.00 91.50 106 THR A N 1
ATOM 863 C CA . THR A 1 106 ? 1.346 -8.169 3.830 1.00 91.50 106 THR A CA 1
ATOM 864 C C . THR A 1 106 ? 2.322 -8.504 4.947 1.00 91.50 106 THR A C 1
ATOM 866 O O . THR A 1 106 ? 1.903 -8.860 6.048 1.00 91.50 106 THR A O 1
ATOM 869 N N . VAL A 1 107 ? 3.620 -8.341 4.690 1.00 92.94 107 VAL A N 1
ATOM 870 C CA . VAL A 1 107 ? 4.658 -8.505 5.710 1.00 92.94 107 VAL A CA 1
ATOM 871 C C . VAL A 1 107 ? 4.599 -7.369 6.726 1.00 92.94 107 VAL A C 1
ATOM 873 O O . VAL A 1 107 ? 4.653 -7.632 7.926 1.00 92.94 107 VAL A O 1
ATOM 876 N N . LEU A 1 108 ? 4.416 -6.123 6.280 1.00 93.56 108 LEU A N 1
ATOM 877 C CA . LEU A 1 108 ? 4.241 -4.986 7.184 1.00 93.56 108 LEU A CA 1
ATOM 878 C C . LEU A 1 108 ? 3.031 -5.185 8.106 1.00 93.56 108 LEU A C 1
ATOM 880 O O . LEU A 1 108 ? 3.134 -4.948 9.308 1.00 93.56 108 LEU A O 1
ATOM 884 N N . LEU A 1 109 ? 1.911 -5.678 7.570 1.00 92.12 109 LEU A N 1
ATOM 885 C CA . LEU A 1 109 ? 0.747 -6.036 8.377 1.00 92.12 109 LEU A CA 1
ATOM 886 C C . L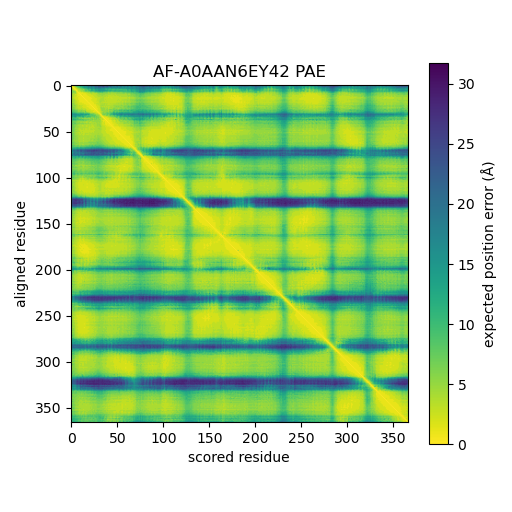EU A 1 109 ? 1.076 -7.104 9.419 1.00 92.12 109 LEU A C 1
ATOM 888 O O . LEU A 1 109 ? 0.718 -6.932 10.578 1.00 92.12 109 LEU A O 1
ATOM 892 N N . ALA A 1 110 ? 1.791 -8.168 9.042 1.00 92.25 110 ALA A N 1
ATOM 893 C CA . ALA A 1 110 ? 2.187 -9.209 9.988 1.00 92.25 110 ALA A CA 1
ATOM 894 C C . ALA A 1 110 ? 3.047 -8.647 11.138 1.00 92.25 110 ALA A C 1
ATOM 896 O O . ALA A 1 110 ? 2.868 -9.039 12.294 1.00 92.25 110 ALA A O 1
ATOM 897 N N . ILE A 1 111 ? 3.932 -7.684 10.848 1.00 93.50 111 ILE A N 1
ATOM 898 C CA . ILE A 1 111 ? 4.709 -6.963 11.867 1.00 93.50 111 ILE A CA 1
ATOM 899 C C . ILE A 1 111 ? 3.776 -6.147 12.768 1.00 93.50 111 ILE A C 1
ATOM 901 O O . ILE A 1 111 ? 3.843 -6.279 13.989 1.00 93.50 111 ILE A O 1
ATOM 905 N N . PHE A 1 112 ? 2.878 -5.343 12.196 1.00 94.00 112 PHE A N 1
ATOM 906 C CA . PHE A 1 112 ? 1.922 -4.535 12.961 1.00 94.00 112 PHE A CA 1
ATOM 907 C C . PHE A 1 112 ? 0.986 -5.380 13.831 1.00 94.00 112 PHE A C 1
ATOM 909 O O . PHE A 1 112 ? 0.704 -5.008 14.969 1.00 94.00 112 PHE A O 1
ATOM 916 N N . ASP A 1 113 ? 0.536 -6.531 13.340 1.00 91.75 113 ASP A N 1
ATOM 917 C CA . ASP A 1 113 ? -0.273 -7.491 14.091 1.00 91.75 113 ASP A CA 1
ATOM 918 C C . ASP A 1 113 ? 0.505 -8.083 15.270 1.00 91.75 113 ASP A C 1
ATOM 920 O O . ASP A 1 113 ? -0.025 -8.181 16.378 1.00 91.75 113 ASP A O 1
ATOM 924 N N . THR A 1 114 ? 1.774 -8.435 15.047 1.00 90.44 114 THR A N 1
ATOM 925 C CA . THR A 1 114 ? 2.665 -8.977 16.083 1.00 90.44 114 THR A CA 1
ATOM 926 C C . THR A 1 114 ? 2.933 -7.946 17.172 1.00 90.44 114 THR A C 1
ATOM 928 O O . THR A 1 114 ? 2.760 -8.239 18.355 1.00 90.44 114 THR A O 1
ATOM 931 N N . VAL A 1 115 ? 3.297 -6.724 16.777 1.00 90.94 115 VAL A N 1
ATOM 932 C CA . VAL A 1 115 ? 3.537 -5.612 17.704 1.00 90.94 115 VAL A CA 1
ATOM 933 C C . VAL A 1 115 ? 2.263 -5.276 18.473 1.00 90.94 115 VAL A C 1
ATOM 935 O O . VAL A 1 115 ? 2.315 -5.144 19.690 1.00 90.94 115 VAL A O 1
ATOM 938 N N . ALA A 1 116 ? 1.109 -5.196 17.807 1.00 89.06 116 ALA A N 1
ATOM 939 C CA . ALA A 1 116 ? -0.155 -4.918 18.480 1.00 89.06 116 ALA A CA 1
ATOM 940 C C . ALA A 1 116 ? -0.522 -6.000 19.499 1.00 89.06 116 ALA A C 1
ATOM 942 O O . ALA A 1 116 ? -0.886 -5.664 20.624 1.00 89.06 116 ALA A O 1
ATOM 943 N N . LEU A 1 117 ? -0.390 -7.284 19.144 1.00 87.19 117 LEU A N 1
ATOM 944 C CA . LEU A 1 117 ? -0.650 -8.372 20.086 1.00 87.19 117 LEU A CA 1
ATOM 945 C C . LEU A 1 117 ? 0.304 -8.292 21.287 1.00 87.19 117 LEU A C 1
ATOM 947 O O . LEU A 1 117 ? -0.130 -8.411 22.433 1.00 87.19 117 LEU A O 1
ATOM 951 N N . PHE A 1 118 ? 1.590 -8.047 21.040 1.00 86.69 118 PHE A N 1
ATOM 952 C CA . PHE A 1 118 ? 2.584 -7.898 22.097 1.00 86.69 118 PHE A CA 1
ATOM 953 C C . PHE A 1 118 ? 2.254 -6.729 23.034 1.00 86.69 118 PHE A C 1
ATOM 955 O O . PHE A 1 118 ? 2.225 -6.906 24.250 1.00 86.69 118 PHE A O 1
ATOM 962 N N . LEU A 1 119 ? 1.901 -5.565 22.481 1.00 85.88 119 LEU A N 1
ATOM 963 C CA . LEU A 1 119 ? 1.470 -4.406 23.263 1.00 85.88 119 LEU A CA 1
ATOM 964 C C . LEU A 1 119 ? 0.233 -4.723 24.109 1.00 85.88 119 LEU A C 1
ATOM 966 O O . LEU A 1 119 ? 0.211 -4.373 25.287 1.00 85.88 119 LEU A O 1
ATOM 970 N N . THR A 1 120 ? -0.755 -5.443 23.562 1.00 81.06 120 THR A N 1
ATOM 971 C CA . THR A 1 120 ? -1.944 -5.854 24.331 1.00 81.06 120 THR A CA 1
ATOM 972 C C . THR A 1 120 ? -1.641 -6.840 25.456 1.00 81.06 120 THR A C 1
ATOM 974 O O . THR A 1 120 ? -2.386 -6.876 26.426 1.00 81.06 120 THR A O 1
ATOM 977 N N . HIS A 1 121 ? -0.565 -7.625 25.355 1.00 79.06 121 HIS A N 1
ATOM 978 C CA . HIS A 1 121 ? -0.129 -8.513 26.435 1.00 79.06 121 HIS A CA 1
ATOM 979 C C . HIS A 1 121 ? 0.636 -7.771 27.535 1.00 79.06 121 HIS A C 1
ATOM 981 O O . HIS A 1 121 ? 0.489 -8.112 28.702 1.00 79.06 121 HIS A O 1
ATOM 987 N N . LEU A 1 122 ? 1.438 -6.762 27.180 1.00 79.00 122 LEU A N 1
ATOM 988 C CA . LEU A 1 122 ? 2.195 -5.967 28.154 1.00 79.00 122 LEU A CA 1
ATOM 989 C C . LEU A 1 122 ? 1.318 -5.019 28.972 1.00 79.00 122 LEU A C 1
ATOM 991 O O . LEU A 1 122 ? 1.684 -4.624 30.075 1.00 79.00 122 LEU A O 1
ATOM 995 N N . THR A 1 123 ? 0.177 -4.622 28.423 1.00 71.94 123 THR A N 1
ATOM 996 C CA . THR A 1 123 ? -0.748 -3.707 29.084 1.00 71.94 123 THR A CA 1
ATOM 997 C C . THR A 1 123 ? -1.974 -4.488 29.545 1.00 71.94 123 THR A C 1
ATOM 999 O O . THR A 1 123 ? -2.982 -4.545 28.849 1.00 71.94 123 THR A O 1
ATOM 1002 N N . GLU A 1 124 ? -1.874 -5.116 30.728 1.00 52.88 124 GLU A N 1
ATOM 1003 C CA . GLU A 1 124 ? -2.917 -5.994 31.302 1.00 52.88 124 GLU A CA 1
ATOM 1004 C C . GLU A 1 124 ? -4.295 -5.330 31.430 1.00 52.88 124 GLU A C 1
ATOM 1006 O O . GLU A 1 124 ? -5.315 -6.007 31.473 1.00 52.88 124 GLU A O 1
ATOM 1011 N N . THR A 1 125 ? -4.370 -4.010 31.466 1.00 49.25 125 THR A N 1
ATOM 1012 C CA . THR A 1 125 ? -5.620 -3.261 31.558 1.00 49.25 125 THR A CA 1
ATOM 1013 C C . THR A 1 125 ? -5.335 -1.831 31.086 1.00 49.25 125 THR A C 1
ATOM 1015 O O . THR A 1 125 ? -4.310 -1.249 31.429 1.00 49.25 125 THR A O 1
ATOM 1018 N N . SER A 1 126 ? -6.238 -1.240 30.298 1.00 46.06 126 SER A N 1
ATOM 1019 C CA . SER A 1 126 ? -6.321 0.222 30.075 1.00 46.06 126 SER A CA 1
ATOM 1020 C C . SER A 1 126 ? -5.442 0.913 29.011 1.00 46.06 126 SER A C 1
ATOM 1022 O O . SER A 1 126 ? -5.287 2.130 29.080 1.00 46.06 126 SER A O 1
ATOM 1024 N N . TYR A 1 127 ? -4.969 0.242 27.954 1.00 43.91 127 TYR A N 1
ATOM 1025 C CA . TYR A 1 127 ? -4.360 0.943 26.801 1.00 43.91 127 TYR A CA 1
ATOM 1026 C C . TYR A 1 127 ? -5.280 1.000 25.580 1.00 43.91 127 TYR A C 1
ATOM 1028 O O . TYR A 1 127 ? -5.138 0.282 24.597 1.00 43.91 127 TYR A O 1
ATOM 1036 N N . LEU A 1 128 ? -6.279 1.870 25.702 1.00 50.22 128 LEU A N 1
ATOM 1037 C CA . LEU A 1 128 ? -6.524 3.005 24.810 1.00 50.22 128 LEU A CA 1
ATOM 1038 C C . LEU A 1 128 ? -7.687 3.773 25.443 1.00 50.22 128 LEU A C 1
ATOM 1040 O O . LEU A 1 128 ? -8.811 3.768 24.947 1.00 50.22 128 LEU A O 1
ATOM 1044 N N . MET A 1 129 ? -7.394 4.493 26.533 1.00 45.44 129 MET A N 1
ATOM 1045 C CA . MET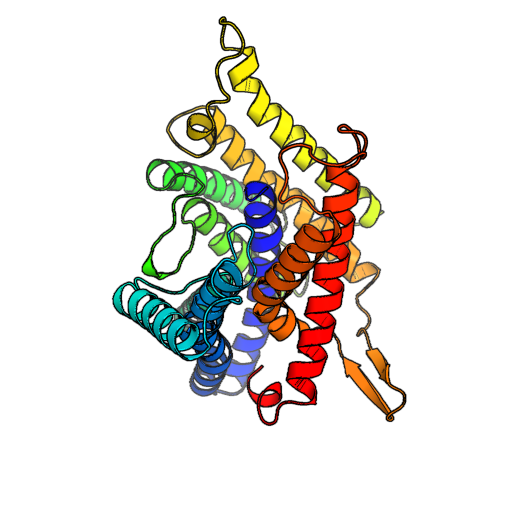 A 1 129 ? -8.117 5.736 26.789 1.00 45.44 129 MET A CA 1
ATOM 1046 C C . MET A 1 129 ? -7.774 6.762 25.694 1.00 45.44 129 MET A C 1
ATOM 1048 O O . MET A 1 129 ? -7.275 7.847 25.962 1.00 45.44 129 MET A O 1
ATOM 1052 N N . ILE A 1 130 ? -8.139 6.466 24.445 1.00 53.19 130 ILE A N 1
ATOM 1053 C CA . ILE A 1 130 ? -8.719 7.503 23.593 1.00 53.19 130 ILE A CA 1
ATOM 1054 C C . ILE A 1 130 ? -10.223 7.542 23.914 1.00 53.19 130 ILE A C 1
ATOM 1056 O O . ILE A 1 130 ? -11.082 7.584 23.045 1.00 53.19 130 ILE A O 1
ATOM 1060 N N . THR A 1 131 ? -10.559 7.497 25.207 1.00 48.38 131 THR A N 1
ATOM 1061 C CA . THR A 1 131 ? -11.913 7.728 25.715 1.00 48.38 131 THR A CA 1
ATOM 1062 C C . THR A 1 131 ? -12.241 9.219 25.686 1.00 48.38 131 THR A C 1
ATOM 1064 O O . THR A 1 131 ? -13.404 9.597 25.772 1.00 48.38 131 THR A O 1
ATOM 1067 N N . GLN A 1 132 ? -11.245 10.091 25.494 1.00 53.00 132 GLN A N 1
ATOM 1068 C CA . GLN A 1 132 ? -11.492 11.484 25.152 1.00 53.00 132 GLN A CA 1
ATOM 1069 C C 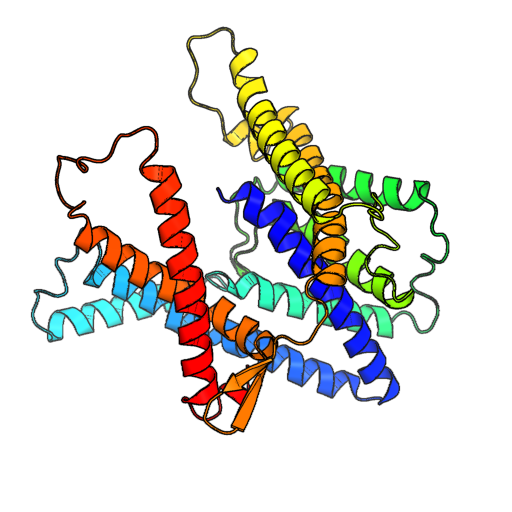. GLN A 1 132 ? -11.367 11.688 23.645 1.00 53.00 132 GLN A C 1
ATOM 1071 O O . GLN A 1 132 ? -10.285 11.908 23.101 1.00 53.00 132 GLN A O 1
ATOM 1076 N N . ARG A 1 133 ? -12.533 11.695 22.991 1.00 68.38 133 ARG A N 1
ATOM 1077 C CA . ARG A 1 133 ? -12.785 12.209 21.637 1.00 68.38 133 ARG A CA 1
ATOM 1078 C C . ARG A 1 133 ? -12.572 13.731 21.580 1.00 68.38 133 ARG A C 1
ATOM 1080 O O . ARG A 1 133 ? -13.439 14.487 21.152 1.00 68.38 133 ARG A O 1
ATOM 1087 N N . SER A 1 134 ? -11.439 14.211 22.081 1.00 78.38 134 SER A N 1
ATOM 1088 C CA . SER A 1 134 ? -11.081 15.617 21.980 1.00 78.38 134 SER A CA 1
ATOM 1089 C C . SER A 1 134 ? -10.499 15.851 20.597 1.00 78.38 134 SER A C 1
ATOM 1091 O O . SER A 1 134 ? -9.441 15.314 20.261 1.00 78.38 134 SER A O 1
ATOM 1093 N N . ALA A 1 135 ? -11.176 16.678 19.799 1.00 81.94 135 ALA A N 1
ATOM 1094 C CA . ALA A 1 135 ? -10.673 17.113 18.498 1.00 81.94 135 ALA A CA 1
ATOM 1095 C C . ALA A 1 135 ? -9.251 17.696 18.608 1.00 81.94 135 ALA A C 1
ATOM 1097 O O . ALA A 1 135 ? -8.435 17.504 17.712 1.00 81.94 135 ALA A O 1
ATOM 1098 N N . SER A 1 136 ? -8.920 18.323 19.746 1.00 86.88 136 SER A N 1
ATOM 1099 C CA . SER A 1 136 ? -7.572 18.825 20.027 1.00 86.88 136 SER A CA 1
ATOM 1100 C C . SER A 1 136 ? -6.532 17.703 20.100 1.00 86.88 136 SER A C 1
ATOM 1102 O O . SER A 1 136 ? -5.443 17.850 19.553 1.00 86.88 136 SER A O 1
ATOM 1104 N N . THR A 1 137 ? -6.850 16.568 20.728 1.00 87.25 137 THR A N 1
ATOM 1105 C CA . THR A 1 137 ? -5.926 15.426 20.823 1.00 87.25 137 THR A CA 1
ATOM 1106 C C . THR A 1 137 ? -5.685 14.794 19.456 1.00 87.25 137 THR A C 1
ATOM 1108 O O . THR A 1 137 ? -4.536 14.547 19.097 1.00 87.25 137 THR A O 1
ATOM 1111 N N . ILE A 1 138 ? -6.745 14.597 18.665 1.00 87.06 138 ILE A N 1
ATOM 1112 C CA . ILE A 1 138 ? -6.638 14.055 17.300 1.00 87.06 138 ILE A CA 1
ATOM 1113 C C . ILE A 1 138 ? -5.797 14.991 16.425 1.00 87.06 138 ILE A C 1
ATOM 1115 O O . ILE A 1 138 ? -4.890 14.535 15.732 1.00 87.06 138 ILE A O 1
ATOM 1119 N N . LEU A 1 139 ? -6.038 16.303 16.509 1.00 90.25 139 LEU A N 1
ATOM 1120 C CA . LEU A 1 139 ? -5.269 17.301 15.770 1.00 90.25 139 LEU A CA 1
ATOM 1121 C C . LEU A 1 139 ? -3.787 17.301 16.174 1.00 90.25 139 LEU A C 1
ATOM 1123 O O . LEU A 1 139 ? -2.924 17.353 15.303 1.00 90.25 139 LEU A O 1
ATOM 1127 N N . LYS A 1 140 ? -3.470 17.197 17.473 1.00 91.94 140 LYS A N 1
ATOM 1128 C CA . LYS A 1 140 ? -2.080 17.104 17.959 1.00 91.94 140 LYS A CA 1
ATOM 1129 C C . LYS A 1 140 ? -1.369 15.861 17.427 1.00 91.94 140 LYS A C 1
ATOM 1131 O O . LYS A 1 140 ? -0.231 15.972 16.980 1.00 91.94 140 LYS A O 1
ATOM 1136 N N . LEU A 1 141 ? -2.029 14.701 17.451 1.00 91.25 141 LEU A N 1
ATOM 1137 C CA . LEU A 1 141 ? -1.471 13.466 16.894 1.00 91.25 141 LEU A CA 1
ATOM 1138 C C . LEU A 1 141 ? -1.223 13.601 15.391 1.00 91.25 141 LEU A C 1
ATOM 1140 O O . LEU A 1 141 ? -0.154 13.242 14.912 1.00 91.25 141 LEU A O 1
ATOM 1144 N N . TRP A 1 142 ? -2.169 14.184 14.660 1.00 92.62 142 TRP A N 1
ATOM 1145 C CA . TRP A 1 142 ? -2.025 14.418 13.227 1.00 92.62 142 TRP A CA 1
ATOM 1146 C C . TRP A 1 142 ? -0.859 15.368 12.904 1.00 92.62 142 TRP A C 1
ATOM 1148 O O . TRP A 1 142 ? -0.030 15.059 12.050 1.00 92.62 142 TRP A O 1
ATOM 1158 N N . MET A 1 143 ? -0.712 16.470 13.649 1.00 94.62 143 MET A N 1
ATOM 1159 C CA . MET A 1 143 ? 0.446 17.367 13.521 1.00 94.62 143 MET A CA 1
ATOM 1160 C C . MET A 1 143 ? 1.767 16.655 13.832 1.00 94.62 143 MET A C 1
ATOM 1162 O O . MET A 1 143 ? 2.756 16.861 13.129 1.00 94.62 143 MET A O 1
ATOM 1166 N N . ALA A 1 144 ? 1.790 15.786 14.846 1.00 95.25 144 ALA A N 1
ATOM 1167 C CA . ALA A 1 144 ? 2.968 14.985 15.163 1.00 95.25 144 ALA A CA 1
ATOM 1168 C C . ALA A 1 144 ? 3.342 14.036 14.011 1.00 95.25 144 ALA A C 1
ATOM 1170 O O . ALA A 1 144 ? 4.523 13.893 13.705 1.00 95.25 144 ALA A O 1
ATOM 1171 N N . VAL A 1 145 ? 2.357 13.442 13.328 1.00 95.25 145 VAL A N 1
ATOM 1172 C CA . VAL A 1 145 ? 2.585 12.566 12.165 1.00 95.25 145 VAL A CA 1
ATOM 1173 C C . VAL A 1 145 ? 3.139 13.342 10.973 1.00 95.25 145 VAL A C 1
ATOM 1175 O O . VAL A 1 145 ? 4.039 12.835 10.304 1.00 95.25 145 VAL A O 1
ATOM 1178 N N . ILE A 1 146 ? 2.681 14.575 10.731 1.00 95.50 146 ILE A N 1
ATOM 1179 C CA . ILE A 1 146 ? 3.256 15.447 9.691 1.00 95.50 146 ILE A CA 1
ATOM 1180 C C . ILE A 1 146 ? 4.724 15.725 9.979 1.00 95.50 146 ILE A C 1
ATOM 1182 O O . ILE A 1 146 ? 5.569 15.525 9.107 1.00 95.50 146 ILE A O 1
ATOM 1186 N N . ILE A 1 147 ? 5.029 16.164 11.203 1.00 96.00 147 ILE A N 1
ATOM 1187 C CA . ILE A 1 147 ? 6.398 16.493 11.609 1.00 96.00 147 ILE A CA 1
ATOM 1188 C C . ILE A 1 147 ? 7.280 15.249 11.508 1.00 96.00 147 ILE A C 1
ATOM 1190 O O . ILE A 1 147 ? 8.366 15.311 10.941 1.00 96.00 147 ILE A O 1
ATOM 1194 N N . LEU A 1 148 ? 6.804 14.100 11.992 1.00 95.81 148 LEU A N 1
ATOM 1195 C CA . LEU A 1 148 ? 7.550 12.849 11.926 1.00 95.81 148 LEU A CA 1
ATOM 1196 C C . LEU A 1 148 ? 7.778 12.397 10.478 1.00 95.81 148 LEU A C 1
ATOM 1198 O O . LEU A 1 148 ? 8.892 12.013 10.137 1.00 95.81 148 LEU A O 1
ATOM 1202 N N . SER A 1 149 ? 6.769 12.494 9.610 1.00 94.00 149 SER A N 1
ATOM 1203 C CA . SER A 1 149 ? 6.897 12.170 8.182 1.00 94.00 149 SER A CA 1
ATOM 1204 C C . SER A 1 149 ? 7.891 13.089 7.480 1.00 94.00 149 SER A C 1
ATOM 1206 O O . SER A 1 149 ? 8.726 12.615 6.713 1.00 94.00 149 SER A O 1
ATOM 1208 N N . PHE A 1 150 ? 7.853 14.390 7.772 1.00 94.88 150 PHE A N 1
ATOM 1209 C CA . PHE A 1 150 ? 8.816 15.356 7.250 1.00 94.88 150 PHE A CA 1
ATOM 1210 C C . PHE A 1 150 ? 10.245 15.053 7.721 1.00 94.88 150 PHE A C 1
ATOM 1212 O O . PHE A 1 150 ? 11.161 15.056 6.903 1.00 94.88 150 PHE A O 1
ATOM 1219 N N . THR A 1 151 ? 10.432 14.726 9.004 1.00 95.50 151 THR A N 1
ATOM 1220 C CA . THR A 1 151 ? 11.739 14.366 9.576 1.00 95.50 151 THR A CA 1
ATOM 1221 C C . THR A 1 151 ? 12.281 13.066 8.986 1.00 95.50 151 THR A C 1
ATOM 1223 O O . THR A 1 151 ? 13.448 13.002 8.612 1.00 95.50 151 THR A O 1
ATOM 1226 N N . VAL A 1 152 ? 11.449 12.030 8.840 1.00 94.56 152 VAL A N 1
ATOM 1227 C CA . VAL A 1 152 ? 11.870 10.757 8.228 1.00 94.56 152 VAL A CA 1
ATOM 1228 C C . VAL A 1 152 ? 12.294 10.963 6.772 1.00 94.56 152 VAL A C 1
ATOM 1230 O O . VAL A 1 152 ? 13.294 10.387 6.349 1.00 94.56 152 VAL A O 1
ATOM 1233 N N . ARG A 1 153 ? 11.607 11.842 6.030 1.00 93.00 153 ARG A N 1
ATOM 1234 C CA . ARG A 1 153 ? 11.958 12.189 4.641 1.00 93.00 153 ARG A CA 1
ATOM 1235 C C . ARG A 1 153 ? 13.297 12.905 4.485 1.00 93.00 153 ARG A C 1
ATOM 1237 O O . ARG A 1 153 ? 13.830 12.921 3.381 1.00 93.00 153 ARG A O 1
ATOM 1244 N N . GLN A 1 154 ? 13.859 13.449 5.565 1.00 91.81 154 GLN A N 1
ATOM 1245 C CA . GLN A 1 154 ? 15.215 14.009 5.547 1.00 91.81 154 GLN A CA 1
ATOM 1246 C C . GLN A 1 154 ? 16.274 12.924 5.366 1.00 91.81 154 GLN A C 1
ATOM 1248 O O . GLN A 1 154 ? 17.248 13.124 4.651 1.00 91.81 154 GLN A O 1
ATOM 1253 N N . ALA A 1 155 ? 16.073 11.771 6.006 1.00 92.06 155 ALA A N 1
ATOM 1254 C CA . ALA A 1 155 ? 16.983 10.635 5.904 1.00 92.06 155 ALA A CA 1
ATOM 1255 C C . ALA A 1 155 ? 16.602 9.683 4.757 1.00 92.06 155 ALA A C 1
ATOM 1257 O O . ALA A 1 155 ? 17.473 9.063 4.154 1.00 92.06 155 ALA A O 1
ATOM 1258 N N . TRP A 1 156 ? 15.305 9.562 4.464 1.00 92.19 156 TRP A N 1
ATOM 1259 C CA . TRP A 1 156 ? 14.753 8.640 3.474 1.00 92.19 156 TRP A CA 1
ATOM 1260 C C . TRP A 1 156 ? 13.764 9.376 2.564 1.00 92.19 156 TRP A C 1
ATOM 1262 O O . TRP A 1 156 ? 12.564 9.375 2.862 1.00 92.19 156 TRP A O 1
ATOM 1272 N N . PRO A 1 157 ? 14.233 10.014 1.476 1.00 91.06 157 PRO A N 1
ATOM 1273 C CA . PRO A 1 157 ? 13.356 10.739 0.565 1.00 91.06 157 PRO A CA 1
ATOM 1274 C C . PRO A 1 157 ? 12.319 9.805 -0.072 1.00 91.06 157 PRO A C 1
ATOM 1276 O O . PRO A 1 157 ? 12.482 8.585 -0.132 1.00 91.06 157 PRO A O 1
ATOM 1279 N N . VAL A 1 158 ? 11.218 10.373 -0.552 1.00 87.38 158 VAL A N 1
ATOM 1280 C CA . VAL A 1 158 ? 10.162 9.632 -1.256 1.00 87.38 158 VAL A CA 1
ATOM 1281 C C . VAL A 1 158 ? 10.759 8.951 -2.487 1.00 87.38 158 VAL A C 1
ATOM 1283 O O . VAL A 1 158 ? 11.429 9.587 -3.292 1.00 87.38 158 VAL A O 1
ATOM 1286 N N . GLY A 1 159 ? 10.508 7.651 -2.637 1.00 85.88 159 GLY A N 1
ATOM 1287 C CA . GLY A 1 159 ? 11.172 6.815 -3.639 1.00 85.88 159 GLY A CA 1
ATOM 1288 C C . GLY A 1 159 ? 12.355 6.013 -3.093 1.00 85.88 159 GLY A C 1
ATOM 1289 O O . GLY A 1 159 ? 12.654 4.961 -3.654 1.00 85.88 159 GLY A O 1
ATOM 1290 N N . ALA A 1 160 ? 12.964 6.415 -1.971 1.00 89.00 160 ALA A N 1
ATOM 1291 C CA . ALA A 1 160 ? 13.956 5.594 -1.286 1.00 89.00 160 ALA A CA 1
ATOM 1292 C C . ALA A 1 160 ? 13.282 4.377 -0.643 1.00 89.00 160 ALA A C 1
ATOM 1294 O O . ALA A 1 160 ? 12.276 4.486 0.064 1.00 89.00 160 ALA A O 1
ATOM 1295 N N . VAL A 1 161 ? 13.857 3.204 -0.889 1.00 89.44 161 VAL A N 1
ATOM 1296 C CA . VAL A 1 161 ? 13.303 1.923 -0.460 1.00 89.44 161 VAL A CA 1
ATOM 1297 C C . VAL A 1 161 ? 14.211 1.288 0.584 1.00 89.44 161 VAL A C 1
ATOM 1299 O O . VAL A 1 161 ? 15.412 1.133 0.377 1.00 89.44 161 VAL A O 1
ATOM 1302 N N . PHE A 1 162 ? 13.623 0.855 1.695 1.00 90.25 162 PHE A N 1
ATOM 1303 C CA . PHE A 1 162 ? 14.294 0.029 2.684 1.00 90.25 162 PHE A CA 1
ATOM 1304 C C . PHE A 1 162 ? 14.371 -1.419 2.185 1.00 90.25 162 PHE A C 1
ATOM 1306 O O . PHE A 1 162 ? 13.378 -2.150 2.211 1.00 90.25 162 PHE A O 1
ATOM 1313 N N . GLY A 1 163 ? 15.562 -1.812 1.724 1.00 85.94 163 GLY A N 1
ATOM 1314 C CA . GLY A 1 163 ? 15.833 -3.072 1.018 1.00 85.94 163 GLY A CA 1
ATOM 1315 C C . GLY A 1 163 ? 15.202 -4.340 1.614 1.00 85.94 163 GLY A C 1
ATOM 1316 O O . GLY A 1 163 ? 14.550 -5.060 0.861 1.00 85.94 163 GLY A O 1
ATOM 1317 N N . PRO A 1 164 ? 15.295 -4.599 2.935 1.00 89.25 164 PRO A N 1
ATOM 1318 C CA . PRO A 1 164 ? 14.777 -5.837 3.526 1.00 89.25 164 PRO A CA 1
ATOM 1319 C C . PRO A 1 164 ? 13.268 -6.046 3.358 1.00 89.25 164 PRO A C 1
ATOM 1321 O O . PRO A 1 164 ? 12.807 -7.175 3.188 1.00 89.25 164 PRO A O 1
ATOM 1324 N N . LEU A 1 165 ? 12.489 -4.963 3.404 1.00 88.12 165 LEU A N 1
ATOM 1325 C CA . LEU A 1 165 ? 11.027 -5.019 3.315 1.00 88.12 165 LEU A CA 1
ATOM 1326 C C . LEU A 1 165 ? 10.487 -4.483 1.991 1.00 88.12 165 LEU A C 1
ATOM 1328 O O . LEU A 1 165 ? 9.295 -4.617 1.759 1.00 88.12 165 LEU A O 1
ATOM 1332 N N . ASN A 1 166 ? 11.316 -3.852 1.156 1.00 88.88 166 ASN A N 1
ATOM 1333 C CA . ASN A 1 166 ? 10.875 -3.092 -0.017 1.00 88.88 166 ASN A CA 1
ATOM 1334 C C . ASN A 1 166 ? 9.810 -2.025 0.324 1.00 88.88 166 ASN A C 1
ATOM 1336 O O . ASN A 1 166 ? 8.922 -1.709 -0.465 1.00 88.88 166 ASN A O 1
ATOM 1340 N N . LEU A 1 167 ? 9.908 -1.468 1.536 1.00 90.88 167 LEU A N 1
ATOM 1341 C CA . LEU A 1 167 ? 9.027 -0.430 2.065 1.00 90.88 167 LEU A CA 1
ATOM 1342 C C . LEU A 1 167 ? 9.674 0.944 1.877 1.00 90.88 167 LEU A C 1
ATOM 1344 O O . LEU A 1 167 ? 10.868 1.088 2.111 1.00 90.88 167 LEU A O 1
ATOM 1348 N N . GLN A 1 168 ? 8.887 1.968 1.547 1.00 92.19 168 GLN A N 1
ATOM 1349 C CA . GLN A 1 168 ? 9.350 3.358 1.564 1.00 92.19 168 GLN A CA 1
ATOM 1350 C C . GLN A 1 168 ? 9.166 3.976 2.961 1.00 92.19 168 GLN A C 1
ATOM 1352 O O . GLN A 1 168 ? 8.022 4.222 3.363 1.00 92.19 168 GLN A O 1
ATOM 1357 N N . PRO A 1 169 ? 10.248 4.261 3.716 1.00 92.62 169 PRO A N 1
ATOM 1358 C CA . PRO A 1 169 ? 10.129 4.751 5.093 1.00 92.62 169 PRO A CA 1
ATOM 1359 C C . PRO A 1 169 ? 9.432 6.110 5.196 1.00 92.62 169 PRO A C 1
ATOM 1361 O O . PRO A 1 169 ? 8.790 6.389 6.204 1.00 92.62 169 PRO A O 1
ATOM 1364 N N . ALA A 1 170 ? 9.474 6.911 4.127 1.00 91.75 170 ALA A N 1
ATOM 1365 C CA . ALA A 1 170 ? 8.807 8.207 4.005 1.00 91.75 170 ALA A CA 1
ATOM 1366 C C . ALA A 1 170 ? 7.297 8.203 4.330 1.00 91.75 170 ALA A C 1
ATOM 1368 O O . ALA A 1 170 ? 6.747 9.263 4.643 1.00 91.75 170 ALA A O 1
ATOM 1369 N N . PHE A 1 171 ? 6.632 7.044 4.239 1.00 92.50 171 PHE A N 1
ATOM 1370 C CA . PHE A 1 171 ? 5.203 6.860 4.537 1.00 92.50 171 PHE A CA 1
ATOM 1371 C C . PHE A 1 171 ? 4.948 6.017 5.797 1.00 92.50 171 PHE A C 1
ATOM 1373 O O . PHE A 1 171 ? 3.806 5.864 6.226 1.00 92.50 171 PHE A O 1
ATOM 1380 N N . LEU A 1 172 ? 5.994 5.473 6.425 1.00 93.88 172 LEU A N 1
ATOM 1381 C CA . LEU A 1 172 ? 5.852 4.612 7.599 1.00 93.88 172 LEU A CA 1
ATOM 1382 C C . LEU A 1 172 ? 5.151 5.312 8.784 1.00 93.88 172 LEU A C 1
ATOM 1384 O O . LEU A 1 172 ? 4.284 4.673 9.384 1.00 93.88 172 LEU A O 1
ATOM 1388 N N . PRO A 1 173 ? 5.432 6.592 9.117 1.00 95.50 173 PRO A N 1
ATOM 1389 C CA . PRO A 1 173 ? 4.714 7.282 10.192 1.00 95.50 173 PRO A CA 1
ATOM 1390 C C . PRO A 1 173 ? 3.200 7.332 9.959 1.00 95.50 173 PRO A C 1
ATOM 1392 O O . PRO A 1 173 ? 2.423 7.037 10.868 1.00 95.50 173 PRO A O 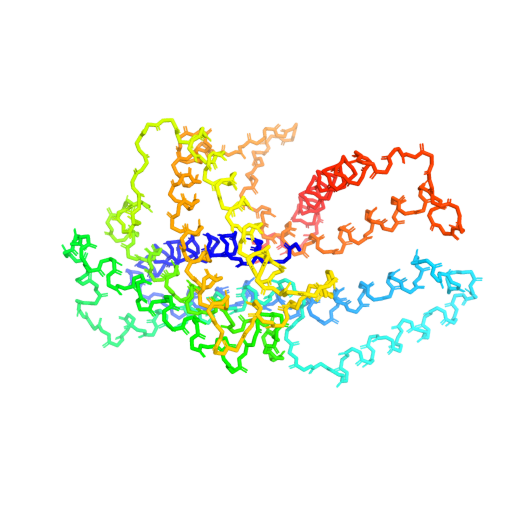1
ATOM 1395 N N . GLN A 1 174 ? 2.789 7.624 8.723 1.00 94.50 174 GLN A N 1
ATOM 1396 C CA . GLN A 1 174 ? 1.391 7.613 8.308 1.00 94.50 174 GLN A CA 1
ATOM 1397 C C . GLN A 1 174 ? 0.773 6.220 8.454 1.00 94.50 174 GLN A C 1
ATOM 1399 O O . GLN A 1 174 ? -0.344 6.095 8.946 1.00 94.50 174 GLN A O 1
ATOM 1404 N N . TYR A 1 175 ? 1.484 5.159 8.063 1.00 95.25 175 TYR A N 1
ATOM 1405 C CA . TYR A 1 175 ? 0.985 3.787 8.185 1.00 95.25 175 TYR A CA 1
ATOM 1406 C C . TYR A 1 175 ? 0.808 3.362 9.644 1.00 95.25 175 TYR A C 1
ATOM 1408 O O . TYR A 1 175 ? -0.230 2.804 9.992 1.00 95.25 175 TYR A O 1
ATOM 1416 N N . ILE A 1 176 ? 1.771 3.670 10.517 1.00 95.06 176 ILE A N 1
ATOM 1417 C CA . ILE A 1 176 ? 1.653 3.402 11.959 1.00 95.06 176 ILE A CA 1
ATOM 1418 C C . ILE A 1 176 ? 0.429 4.131 12.525 1.00 95.06 176 ILE A C 1
ATOM 1420 O O . ILE A 1 176 ? -0.387 3.530 13.227 1.00 95.06 176 ILE A O 1
ATOM 1424 N N . PHE A 1 177 ? 0.269 5.409 12.175 1.00 94.00 177 PHE A N 1
ATOM 1425 C CA . PHE A 1 177 ? -0.866 6.216 12.605 1.00 94.00 177 PHE A CA 1
ATOM 1426 C C . PHE A 1 177 ? -2.201 5.673 12.088 1.00 94.00 177 PHE A C 1
ATOM 1428 O O . PHE A 1 177 ? -3.126 5.480 12.873 1.00 94.00 177 PHE A O 1
ATOM 1435 N N . ALA A 1 178 ? -2.298 5.366 10.794 1.00 94.56 178 ALA A N 1
ATOM 1436 C CA . ALA A 1 178 ? -3.491 4.811 10.168 1.00 94.56 178 ALA A CA 1
ATOM 1437 C C . ALA A 1 178 ? -3.890 3.471 10.802 1.00 94.56 178 ALA A C 1
ATOM 1439 O O . ALA A 1 178 ? -5.059 3.274 11.129 1.00 94.56 178 ALA A O 1
ATOM 1440 N N . TYR A 1 179 ? -2.926 2.578 11.039 1.00 95.06 179 TYR A N 1
ATOM 1441 C CA . TYR A 1 179 ? -3.163 1.285 11.681 1.00 95.06 179 TYR A CA 1
ATOM 1442 C C . TYR A 1 179 ? -3.694 1.455 13.110 1.00 95.06 179 TYR A C 1
ATOM 1444 O O . TYR A 1 179 ? -4.698 0.842 13.481 1.00 95.06 179 TYR A O 1
ATOM 1452 N N . GLY A 1 180 ? -3.060 2.332 13.897 1.00 92.31 180 GLY A N 1
ATOM 1453 C CA . GLY A 1 180 ? -3.486 2.656 15.258 1.00 92.31 180 GLY A CA 1
ATOM 1454 C C . GLY A 1 180 ? -4.876 3.294 15.308 1.00 92.31 180 GLY A C 1
ATOM 1455 O O . GLY A 1 180 ? -5.707 2.884 16.117 1.00 92.31 180 GLY A O 1
ATOM 1456 N N . LEU A 1 181 ? -5.168 4.237 14.404 1.00 91.62 181 LEU A N 1
ATOM 1457 C CA . LEU A 1 181 ? -6.503 4.822 14.254 1.00 91.62 181 LEU A CA 1
ATOM 1458 C C . LEU A 1 181 ? -7.552 3.769 13.891 1.00 91.62 181 LEU A C 1
ATOM 1460 O O . LEU A 1 181 ? -8.665 3.831 14.410 1.00 91.62 181 LEU A O 1
ATOM 1464 N N . GLY A 1 182 ? -7.212 2.804 13.036 1.00 92.88 182 GLY A N 1
ATOM 1465 C CA . GLY A 1 182 ? -8.084 1.683 12.694 1.00 92.88 182 GLY A CA 1
ATOM 1466 C C . GLY A 1 182 ? -8.443 0.850 13.922 1.00 92.88 182 GLY A C 1
ATOM 1467 O O . GLY A 1 182 ? -9.621 0.605 14.175 1.00 92.88 182 GLY A O 1
ATOM 1468 N N . GLN A 1 183 ? -7.443 0.487 14.735 1.00 90.75 183 GLN A N 1
ATOM 1469 C CA . GLN A 1 183 ? -7.677 -0.235 15.990 1.00 90.75 183 GLN A CA 1
ATOM 1470 C C . GLN A 1 183 ? -8.509 0.572 16.986 1.00 90.75 183 GLN A C 1
ATOM 1472 O O . GLN A 1 183 ? -9.423 0.026 17.595 1.00 90.75 183 GLN A O 1
ATOM 1477 N N . ALA A 1 184 ? -8.202 1.860 17.155 1.00 88.12 184 ALA A N 1
ATOM 1478 C CA . ALA A 1 184 ? -8.943 2.733 18.058 1.00 88.12 184 ALA A CA 1
ATOM 1479 C C . ALA A 1 184 ? -10.399 2.890 17.612 1.00 88.12 184 ALA A C 1
ATOM 1481 O O . ALA A 1 184 ? -11.303 2.832 18.430 1.00 88.12 184 ALA A O 1
ATOM 1482 N N . SER A 1 185 ? -10.643 3.048 16.313 1.00 89.75 185 SER A N 1
ATOM 1483 C CA . SER A 1 185 ? -12.000 3.204 15.787 1.00 89.75 185 SER A CA 1
ATOM 1484 C C . SER A 1 185 ? -12.836 1.940 16.031 1.00 89.75 185 SER A C 1
ATOM 1486 O O . SER A 1 185 ? -14.026 2.040 16.336 1.00 89.75 185 SER A O 1
ATOM 1488 N N . GLU A 1 186 ? -12.214 0.756 15.976 1.00 89.94 186 GLU A N 1
ATOM 1489 C CA . GLU A 1 186 ? -12.900 -0.515 16.226 1.00 89.94 186 GLU A CA 1
ATOM 1490 C C . GLU A 1 186 ? -13.416 -0.635 17.661 1.00 89.94 186 GLU A C 1
ATOM 1492 O O . GLU A 1 186 ? -14.523 -1.142 17.849 1.00 89.94 186 GLU A O 1
ATOM 1497 N N . THR A 1 187 ? -12.695 -0.096 18.654 1.00 84.31 187 THR A N 1
ATOM 1498 C CA . THR A 1 187 ? -13.110 -0.185 20.066 1.00 84.31 187 THR A CA 1
ATOM 1499 C C . THR A 1 187 ? -14.391 0.591 20.365 1.00 84.31 187 THR A C 1
ATOM 1501 O O . THR A 1 187 ? -15.091 0.274 21.324 1.00 84.31 187 THR A O 1
ATOM 1504 N N . VAL A 1 188 ? -14.708 1.597 19.544 1.00 85.19 188 VAL A N 1
ATOM 1505 C CA . VAL A 1 188 ? -15.933 2.409 19.631 1.00 85.19 188 VAL A CA 1
ATOM 1506 C C . VAL A 1 188 ? -17.004 1.911 18.645 1.00 85.19 188 VAL A C 1
ATOM 1508 O O . VAL A 1 188 ? -18.121 2.421 18.637 1.00 85.19 188 VAL A O 1
ATOM 1511 N N . HIS A 1 189 ? -16.689 0.903 17.823 1.00 85.62 189 HIS A N 1
ATOM 1512 C CA . HIS A 1 189 ? -17.546 0.381 16.753 1.00 85.62 189 HIS A CA 1
ATOM 1513 C C . HIS A 1 189 ? -18.034 1.447 15.750 1.00 85.62 189 HIS A C 1
ATOM 1515 O O . HIS A 1 189 ? -19.045 1.253 15.077 1.00 85.62 189 HIS A O 1
ATOM 1521 N N . ASP A 1 190 ? -17.283 2.542 15.583 1.00 85.31 190 ASP A N 1
ATOM 1522 C CA . ASP A 1 190 ? -17.536 3.575 14.571 1.00 85.31 190 ASP A CA 1
ATOM 1523 C C . ASP A 1 190 ? -16.264 3.836 13.728 1.00 85.31 190 ASP A C 1
ATOM 1525 O O . ASP A 1 190 ? -15.303 4.422 14.240 1.00 85.31 190 ASP A O 1
ATOM 1529 N N . PRO A 1 191 ? -16.242 3.451 12.429 1.00 84.50 191 PRO A N 1
ATOM 1530 C CA . PRO A 1 191 ? -15.109 3.652 11.512 1.00 84.50 191 PRO A CA 1
ATOM 1531 C C . PRO A 1 191 ? -14.664 5.102 11.338 1.00 84.50 191 PRO A C 1
ATOM 1533 O O . PRO A 1 191 ? -13.560 5.353 10.859 1.00 84.50 191 PRO A O 1
ATOM 1536 N N . CYS A 1 192 ? -15.513 6.070 11.681 1.00 84.75 192 CYS A N 1
ATOM 1537 C CA . CYS A 1 192 ? -15.230 7.488 11.522 1.00 84.75 192 CYS A CA 1
ATOM 1538 C C . CYS A 1 192 ? -15.029 8.221 12.855 1.00 84.75 192 CYS A C 1
ATOM 1540 O O . CYS A 1 192 ? -14.892 9.446 12.839 1.00 84.75 192 CYS A O 1
ATOM 1542 N N . ALA A 1 193 ? -14.978 7.514 13.991 1.00 82.31 193 ALA A N 1
ATOM 1543 C CA . ALA A 1 193 ? -14.927 8.124 15.322 1.00 82.31 193 ALA A CA 1
ATOM 1544 C C . ALA A 1 193 ? -13.709 9.037 15.536 1.00 82.31 193 ALA A C 1
ATOM 1546 O O . ALA A 1 193 ? -13.851 10.133 16.089 1.00 82.31 193 ALA A O 1
ATOM 1547 N N . PHE A 1 194 ? -12.532 8.587 15.085 1.00 83.62 194 PHE A N 1
ATOM 1548 C CA . PHE A 1 194 ? -11.241 9.253 15.307 1.00 83.62 194 PHE A CA 1
ATOM 1549 C C . PHE A 1 194 ? -10.675 9.941 14.062 1.00 83.62 194 PHE A C 1
ATOM 1551 O O . PHE A 1 194 ? -9.532 10.399 14.070 1.00 83.62 194 PHE A O 1
ATOM 1558 N N . LEU A 1 195 ? -11.462 10.030 12.989 1.00 84.25 195 LEU A N 1
ATOM 1559 C CA . LEU A 1 195 ? -11.060 10.749 11.786 1.00 84.25 195 LEU A CA 1
ATOM 1560 C C . LEU A 1 195 ? -11.269 12.255 11.969 1.00 84.25 195 LEU A C 1
ATOM 1562 O O . LEU A 1 195 ? -12.241 12.693 12.583 1.00 84.25 195 LEU A O 1
ATOM 1566 N N . LEU A 1 196 ? -10.354 13.050 11.407 1.00 83.38 196 LEU A N 1
ATOM 1567 C CA . LEU A 1 196 ? -10.360 14.509 11.550 1.00 83.38 196 LEU A CA 1
ATOM 1568 C C . LEU A 1 196 ? -11.628 15.149 10.964 1.00 83.38 196 LEU A C 1
ATOM 1570 O O . LEU A 1 196 ? -12.156 16.114 11.515 1.00 83.38 196 LEU A O 1
ATOM 1574 N N . PHE A 1 197 ? -12.130 14.595 9.858 1.00 83.62 197 PHE A N 1
ATOM 1575 C CA . PHE A 1 197 ? -13.325 15.080 9.178 1.00 83.62 197 PHE A CA 1
ATOM 1576 C C . PHE A 1 197 ? -14.452 14.055 9.261 1.00 83.62 197 PHE A C 1
ATOM 1578 O O . PHE A 1 197 ? -14.273 12.880 8.943 1.00 83.62 197 PHE A O 1
ATOM 1585 N N . HIS A 1 198 ? -15.644 14.522 9.631 1.00 79.75 198 HIS A N 1
ATOM 1586 C CA . HIS A 1 198 ? -16.844 13.697 9.680 1.00 79.75 198 HIS A CA 1
ATOM 1587 C C . HIS A 1 198 ? -17.754 13.982 8.476 1.00 79.75 198 HIS A C 1
ATOM 1589 O O . HIS A 1 198 ? -18.058 15.136 8.152 1.00 79.75 198 HIS A O 1
ATOM 1595 N N . VAL A 1 199 ? -18.202 12.927 7.790 1.00 78.31 199 VAL A N 1
ATOM 1596 C CA . VAL A 1 199 ? -18.939 13.037 6.523 1.00 78.31 199 VAL A CA 1
ATOM 1597 C C . VAL A 1 199 ? -20.325 12.410 6.650 1.00 78.31 199 VAL A C 1
ATOM 1599 O O . VAL A 1 199 ? -20.500 11.220 6.444 1.00 78.31 199 VAL A O 1
ATOM 1602 N N . GLN A 1 200 ? -21.342 13.227 6.939 1.00 69.75 200 GLN A N 1
ATOM 1603 C CA . GLN A 1 200 ? -22.723 12.732 7.096 1.00 69.75 200 GLN A CA 1
ATOM 1604 C C . GLN A 1 200 ? -23.583 12.832 5.831 1.00 69.75 200 GLN A C 1
ATOM 1606 O O . GLN A 1 200 ? -24.471 12.012 5.613 1.00 69.75 200 GLN A O 1
ATOM 1611 N N . LYS A 1 201 ? -23.369 13.848 4.984 1.00 79.06 201 LYS A N 1
ATOM 1612 C CA . LYS A 1 201 ? -24.257 14.142 3.845 1.00 79.06 201 LYS A CA 1
ATOM 1613 C C . LYS A 1 201 ? -23.498 14.091 2.523 1.00 79.06 201 LYS A C 1
ATOM 1615 O O . LYS A 1 201 ? -22.462 14.732 2.384 1.00 79.06 201 LYS A O 1
ATOM 1620 N N . ARG A 1 202 ? -24.070 13.370 1.549 1.00 84.62 202 ARG A N 1
ATOM 1621 C CA . ARG A 1 202 ? -23.560 13.196 0.171 1.00 84.62 202 ARG A CA 1
ATOM 1622 C C . ARG A 1 202 ? -22.089 12.719 0.124 1.00 84.62 202 ARG A C 1
ATOM 1624 O O . ARG A 1 202 ? -21.224 13.443 -0.367 1.00 84.62 202 ARG A O 1
ATOM 1631 N N . PRO A 1 203 ? -21.788 11.506 0.626 1.00 87.75 203 PRO A N 1
ATOM 1632 C CA . PRO A 1 203 ? -20.408 11.037 0.755 1.00 87.75 203 PRO A CA 1
ATOM 1633 C C . PRO A 1 203 ? -19.707 10.871 -0.605 1.00 87.75 203 PRO A C 1
ATOM 1635 O O . PRO A 1 203 ? -18.562 11.284 -0.737 1.00 87.75 203 PRO A O 1
ATOM 1638 N N . ALA A 1 204 ? -20.416 10.411 -1.644 1.00 88.12 204 ALA A N 1
ATOM 1639 C CA . ALA A 1 204 ? -19.845 10.231 -2.983 1.00 88.12 204 ALA A CA 1
ATOM 1640 C C . ALA A 1 204 ? -19.411 11.552 -3.645 1.00 88.12 204 ALA A C 1
ATOM 1642 O O . ALA A 1 204 ? -18.301 11.651 -4.157 1.00 88.12 204 ALA A O 1
ATOM 1643 N N . SER A 1 205 ? -20.244 12.601 -3.595 1.00 88.75 205 SER A N 1
ATOM 1644 C CA . SER A 1 205 ? -19.853 13.903 -4.155 1.00 88.75 205 SER A CA 1
ATOM 1645 C C . SER A 1 205 ? -18.682 14.508 -3.382 1.00 88.75 205 SER A C 1
ATOM 1647 O O . SER A 1 205 ? -17.794 15.103 -3.977 1.00 88.75 205 SER A O 1
ATOM 1649 N N . ARG A 1 206 ? -18.651 14.322 -2.056 1.00 89.94 206 ARG A N 1
ATOM 1650 C CA . ARG A 1 206 ? -17.531 14.768 -1.218 1.00 89.94 206 ARG A CA 1
ATOM 1651 C C . ARG A 1 206 ? -16.251 13.990 -1.494 1.00 89.94 206 ARG A C 1
ATOM 1653 O O . ARG A 1 206 ? -15.194 14.604 -1.485 1.00 89.94 206 ARG A O 1
ATOM 1660 N N . LEU A 1 207 ? -16.340 12.695 -1.796 1.00 90.31 207 LEU A N 1
ATOM 1661 C CA . LEU A 1 207 ? -15.198 11.898 -2.234 1.00 90.31 207 LEU A CA 1
ATOM 1662 C C . LEU A 1 207 ? -14.616 12.449 -3.541 1.00 90.31 207 LEU A C 1
ATOM 1664 O O . LEU A 1 207 ? -13.413 12.670 -3.615 1.00 90.31 207 LEU A O 1
ATOM 1668 N N . ILE A 1 208 ? -15.465 12.740 -4.533 1.00 90.12 208 ILE A N 1
ATOM 1669 C CA . ILE A 1 208 ? -15.030 13.350 -5.800 1.00 90.12 208 ILE A CA 1
ATOM 1670 C C . ILE A 1 208 ? -14.367 14.709 -5.539 1.00 90.12 208 ILE A C 1
ATOM 1672 O O . ILE A 1 208 ? -13.271 14.954 -6.036 1.00 90.12 208 ILE A O 1
ATOM 1676 N N . CYS A 1 209 ? -14.975 15.567 -4.712 1.00 90.31 209 CYS A N 1
ATOM 1677 C CA . CYS A 1 209 ? -14.377 16.850 -4.338 1.00 90.31 209 CYS A CA 1
ATOM 1678 C C . CYS A 1 209 ? -13.037 16.681 -3.606 1.00 90.31 209 CYS A C 1
ATOM 1680 O O . CYS A 1 209 ? -12.103 17.421 -3.894 1.00 90.31 209 CYS A O 1
ATOM 1682 N N . ALA A 1 210 ? -12.921 15.723 -2.683 1.00 89.62 210 ALA A N 1
ATOM 1683 C CA . ALA A 1 210 ? -11.691 15.464 -1.938 1.00 89.62 210 ALA A CA 1
ATOM 1684 C C . ALA A 1 210 ? -10.568 14.963 -2.857 1.00 89.62 210 ALA A C 1
ATOM 1686 O O . ALA A 1 210 ? -9.438 15.434 -2.750 1.00 89.62 210 ALA A O 1
ATOM 1687 N N . LEU A 1 211 ? -10.882 14.066 -3.797 1.00 89.81 211 LEU A N 1
ATOM 1688 C CA . LEU A 1 211 ? -9.940 13.587 -4.811 1.00 89.81 211 LEU A CA 1
ATOM 1689 C C . LEU A 1 211 ? -9.502 14.717 -5.749 1.00 89.81 211 LEU A C 1
ATOM 1691 O O . LEU A 1 211 ? -8.307 14.872 -5.999 1.00 89.81 211 LEU A O 1
ATOM 1695 N N . ALA A 1 212 ? -10.444 15.536 -6.224 1.00 89.25 212 ALA A N 1
ATOM 1696 C CA . ALA A 1 212 ? -10.143 16.688 -7.068 1.00 89.25 212 ALA A CA 1
ATOM 1697 C C . ALA A 1 212 ? -9.257 17.701 -6.328 1.00 89.25 212 ALA A C 1
ATOM 1699 O O . ALA A 1 212 ? -8.218 18.100 -6.846 1.00 89.25 212 ALA A O 1
ATOM 1700 N N . LEU A 1 2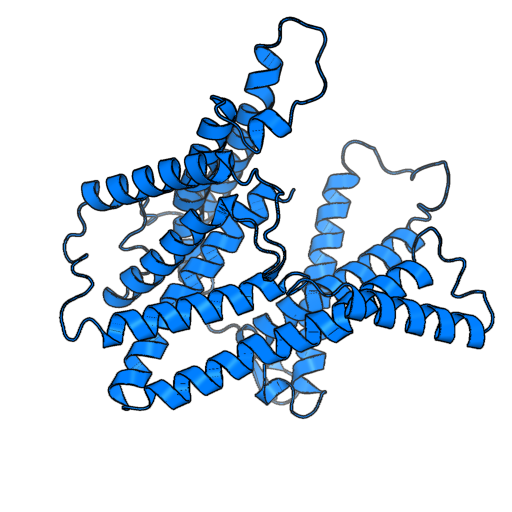13 ? -9.611 18.059 -5.090 1.00 91.19 213 LEU A N 1
ATOM 1701 C CA . LEU A 1 213 ? -8.850 19.001 -4.272 1.00 91.19 213 LEU A CA 1
ATOM 1702 C C . LEU A 1 213 ? -7.449 18.476 -3.940 1.00 91.19 213 LEU A C 1
ATOM 1704 O O . LEU A 1 213 ? -6.480 19.222 -4.057 1.00 91.19 213 LEU A O 1
ATOM 1708 N N . SER A 1 214 ? -7.317 17.199 -3.571 1.00 89.00 214 SER A N 1
ATOM 1709 C CA . SER A 1 214 ? -6.018 16.552 -3.341 1.00 89.00 214 SER A CA 1
ATOM 1710 C C . SER A 1 214 ? -5.158 16.562 -4.611 1.00 89.00 214 SER A C 1
ATOM 1712 O O . SER A 1 214 ? -3.991 16.945 -4.564 1.00 89.00 214 SER A O 1
ATOM 1714 N N . THR A 1 215 ? -5.741 16.253 -5.770 1.00 87.06 215 THR A N 1
ATOM 1715 C CA . THR A 1 215 ? -5.017 16.246 -7.053 1.00 87.06 215 THR A CA 1
ATOM 1716 C C . THR A 1 215 ? -4.572 17.651 -7.468 1.00 87.06 215 THR A C 1
ATOM 1718 O O . THR A 1 215 ? -3.415 17.847 -7.836 1.00 87.06 215 THR A O 1
ATOM 1721 N N . ILE A 1 216 ? -5.460 18.644 -7.371 1.00 88.19 216 ILE A N 1
ATOM 1722 C CA . ILE A 1 216 ? -5.154 20.042 -7.710 1.00 88.19 216 ILE A CA 1
ATOM 1723 C C . ILE A 1 216 ? -4.082 20.596 -6.769 1.00 88.19 216 ILE A C 1
ATOM 1725 O O . ILE A 1 216 ? -3.115 21.195 -7.231 1.00 88.19 216 ILE A O 1
ATOM 1729 N N . SER A 1 217 ? -4.218 20.367 -5.460 1.00 88.94 217 SER A N 1
ATOM 1730 C CA . SER A 1 217 ? -3.235 20.837 -4.476 1.00 88.94 217 SER A CA 1
ATOM 1731 C C . SER A 1 217 ? -1.858 20.200 -4.665 1.00 88.94 217 SER A C 1
ATOM 1733 O O . SER A 1 217 ? -0.862 20.902 -4.516 1.00 88.94 217 SER A O 1
ATOM 1735 N N . LEU A 1 218 ? -1.778 18.927 -5.078 1.00 86.38 218 LEU A N 1
ATOM 1736 C CA . LEU A 1 218 ? -0.503 18.312 -5.456 1.00 86.38 218 LEU A CA 1
ATOM 1737 C C . LEU A 1 218 ? 0.126 19.033 -6.648 1.00 86.38 218 LEU A C 1
ATOM 1739 O O . LEU A 1 218 ? 1.311 19.349 -6.610 1.00 86.38 218 LEU A O 1
ATOM 1743 N N . GLY A 1 219 ? -0.674 19.317 -7.681 1.00 83.56 219 GLY A N 1
ATOM 1744 C CA . GLY A 1 219 ? -0.230 20.096 -8.835 1.00 83.56 219 GLY A CA 1
ATOM 1745 C C . GLY A 1 219 ? 0.347 21.443 -8.404 1.00 83.56 219 GLY A C 1
ATOM 1746 O O . GLY A 1 219 ? 1.471 21.771 -8.763 1.00 83.56 219 GLY A O 1
ATOM 1747 N N . VAL A 1 220 ? -0.367 22.183 -7.553 1.00 85.50 220 VAL A N 1
ATOM 1748 C CA . VAL A 1 220 ? 0.099 23.475 -7.023 1.00 85.50 220 VAL A CA 1
ATOM 1749 C C . VAL A 1 220 ? 1.432 23.341 -6.278 1.00 85.50 220 VAL A C 1
ATOM 1751 O O . VAL A 1 220 ? 2.335 24.129 -6.534 1.00 85.50 220 VAL A O 1
ATOM 1754 N N . ILE A 1 221 ? 1.600 22.336 -5.412 1.00 85.44 221 ILE A N 1
ATOM 1755 C CA . ILE A 1 221 ? 2.862 22.107 -4.679 1.00 85.44 221 ILE A CA 1
ATOM 1756 C C . ILE A 1 221 ? 4.028 21.857 -5.635 1.00 85.44 221 ILE A C 1
ATOM 1758 O O . ILE A 1 221 ? 5.124 22.356 -5.400 1.00 85.44 221 ILE A O 1
ATOM 1762 N N . VAL A 1 222 ? 3.783 21.126 -6.721 1.00 81.81 222 VAL A N 1
ATOM 1763 C CA . VAL A 1 222 ? 4.784 20.855 -7.759 1.00 81.81 222 VAL A CA 1
ATOM 1764 C C . VAL A 1 222 ? 5.129 22.117 -8.563 1.00 81.81 222 VAL A C 1
ATOM 1766 O O . VAL A 1 222 ? 6.285 22.305 -8.930 1.00 81.81 222 VAL A O 1
ATOM 1769 N N . TYR A 1 223 ? 4.160 23.005 -8.808 1.00 79.75 223 TYR A N 1
ATOM 1770 C CA . TYR A 1 223 ? 4.369 24.243 -9.572 1.00 79.75 223 TYR A CA 1
ATOM 1771 C C . TYR A 1 223 ? 4.956 25.404 -8.756 1.00 79.75 223 TYR A C 1
ATOM 1773 O O . TYR A 1 223 ? 5.580 26.285 -9.343 1.00 79.75 223 TYR A O 1
ATOM 1781 N N . ILE A 1 224 ? 4.794 25.422 -7.427 1.00 79.31 224 ILE A N 1
ATOM 1782 C CA . ILE A 1 224 ? 5.323 26.489 -6.557 1.00 79.31 224 ILE A CA 1
ATOM 1783 C C . ILE A 1 224 ? 6.835 26.709 -6.771 1.00 79.31 224 ILE A C 1
ATOM 1785 O O . ILE A 1 224 ? 7.206 27.839 -7.082 1.00 79.31 224 ILE A O 1
ATOM 1789 N N . PRO A 1 225 ? 7.714 25.688 -6.691 1.00 72.31 225 PRO A N 1
ATOM 1790 C CA . PRO A 1 225 ? 9.150 25.873 -6.925 1.00 72.31 225 PRO A CA 1
ATOM 1791 C C . PRO A 1 225 ? 9.468 26.451 -8.308 1.00 72.31 225 PRO A C 1
ATOM 1793 O O . PRO A 1 225 ? 10.324 27.324 -8.429 1.00 72.31 225 PRO A O 1
ATOM 1796 N N . ALA A 1 226 ? 8.741 26.010 -9.339 1.00 70.00 226 ALA A N 1
ATOM 1797 C CA . ALA A 1 226 ? 8.927 26.476 -10.710 1.00 70.00 226 ALA A CA 1
ATOM 1798 C C . ALA A 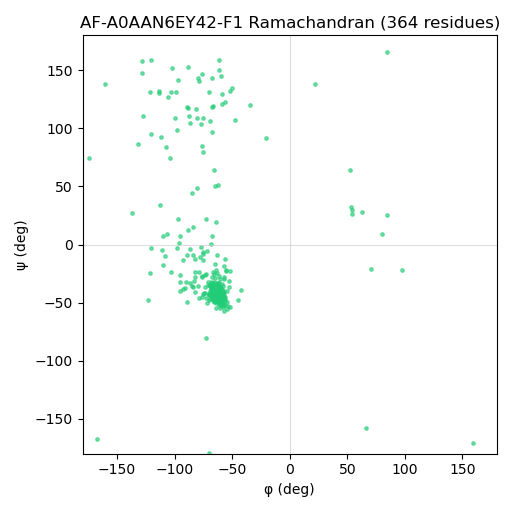1 226 ? 8.525 27.951 -10.892 1.00 70.00 226 ALA A C 1
ATOM 1800 O O . ALA A 1 226 ? 9.147 28.655 -11.678 1.00 70.00 226 ALA A O 1
ATOM 1801 N N . ALA A 1 227 ? 7.523 28.435 -10.152 1.00 71.06 227 ALA A N 1
ATOM 1802 C CA . ALA A 1 227 ? 7.077 29.828 -10.216 1.00 71.06 227 ALA A CA 1
ATOM 1803 C C . ALA A 1 227 ? 8.045 30.815 -9.535 1.00 71.06 227 ALA A C 1
ATOM 1805 O O . ALA A 1 227 ? 8.075 31.988 -9.899 1.00 71.06 227 ALA A O 1
ATOM 1806 N N . PHE A 1 228 ? 8.821 30.356 -8.547 1.00 69.62 228 PHE A N 1
ATOM 1807 C CA . PHE A 1 228 ? 9.802 31.181 -7.829 1.00 69.62 228 PHE A CA 1
ATOM 1808 C C . PHE A 1 228 ? 11.215 31.116 -8.425 1.00 69.62 228 PHE A C 1
ATOM 1810 O O . PHE A 1 228 ? 12.055 31.951 -8.086 1.00 69.62 228 PHE A O 1
ATOM 1817 N N . ALA A 1 229 ? 11.490 30.165 -9.319 1.00 68.50 229 ALA A N 1
ATOM 1818 C CA . ALA A 1 229 ? 12.738 30.131 -10.066 1.00 68.50 229 ALA A CA 1
ATOM 1819 C C . ALA A 1 229 ? 12.709 31.208 -11.165 1.00 68.50 229 ALA A C 1
ATOM 1821 O O . ALA A 1 229 ? 11.995 31.094 -12.155 1.00 68.50 229 ALA A O 1
ATOM 1822 N N . SER A 1 230 ? 13.494 32.272 -10.999 1.00 55.25 230 SER A N 1
ATOM 1823 C CA . SER A 1 230 ? 13.575 33.427 -11.908 1.00 55.25 230 SER A CA 1
ATOM 1824 C C . SER A 1 230 ? 14.300 33.148 -13.240 1.00 55.25 230 SER A C 1
ATOM 1826 O O . SER A 1 230 ? 14.829 34.070 -13.856 1.00 55.25 230 SER A O 1
ATOM 1828 N N . VAL A 1 231 ? 14.389 31.887 -13.663 1.00 55.25 231 VAL A N 1
ATOM 1829 C CA . VAL A 1 231 ? 15.163 31.423 -14.825 1.00 55.25 231 VAL A CA 1
ATOM 1830 C C . VAL A 1 231 ? 14.244 30.590 -15.721 1.00 55.25 231 VAL A C 1
ATOM 1832 O O . VAL A 1 231 ? 13.326 29.947 -15.217 1.00 55.25 231 VAL A O 1
ATOM 1835 N N . GLU A 1 232 ? 14.471 30.636 -17.040 1.00 58.66 232 GLU A N 1
ATOM 1836 C CA . GLU A 1 232 ? 13.834 29.775 -18.050 1.00 58.66 232 GLU A CA 1
ATOM 1837 C C . GLU A 1 232 ? 13.579 28.371 -17.492 1.00 58.66 232 GLU A C 1
ATOM 1839 O O . GLU A 1 232 ? 14.533 27.730 -17.059 1.00 58.66 232 GLU A O 1
ATOM 1844 N N . MET A 1 233 ? 12.299 27.959 -17.459 1.00 51.31 233 MET A N 1
ATOM 1845 C CA . MET A 1 233 ? 11.768 26.772 -16.767 1.00 51.31 233 MET A CA 1
ATOM 1846 C C . MET A 1 233 ? 12.842 25.715 -16.457 1.00 51.31 233 MET A C 1
ATOM 1848 O O . MET A 1 233 ? 13.100 24.851 -17.303 1.00 51.31 233 MET A O 1
ATOM 1852 N N . PRO A 1 234 ? 13.485 25.766 -15.272 1.00 52.22 234 PRO A N 1
ATOM 1853 C CA . PRO A 1 234 ? 14.451 24.749 -14.917 1.00 52.22 234 PRO A CA 1
ATOM 1854 C C . PRO A 1 234 ? 13.738 23.393 -14.871 1.00 52.22 234 PRO A C 1
ATOM 1856 O O . PRO A 1 234 ? 12.532 23.337 -14.590 1.00 52.22 234 PRO A O 1
ATOM 1859 N N . PRO A 1 235 ? 14.453 22.293 -15.164 1.00 57.16 235 PRO A N 1
ATOM 1860 C CA . PRO A 1 235 ? 13.886 20.962 -15.032 1.00 57.16 235 PRO A CA 1
ATOM 1861 C C . PRO A 1 235 ? 13.288 20.825 -13.633 1.00 57.16 235 PRO A C 1
ATOM 1863 O O . PRO A 1 235 ? 13.912 21.217 -12.649 1.00 57.16 235 PRO A O 1
ATOM 1866 N N . LEU A 1 236 ? 12.050 20.328 -13.575 1.00 64.19 236 LEU A N 1
ATOM 1867 C CA . LEU A 1 236 ? 11.288 20.137 -12.347 1.00 64.19 236 LEU A CA 1
ATOM 1868 C C . LEU A 1 236 ? 12.182 19.439 -11.307 1.00 64.19 236 LEU A C 1
ATOM 1870 O O . LEU A 1 236 ? 12.491 18.259 -11.470 1.00 64.19 236 LEU A O 1
ATOM 1874 N N . ASP A 1 237 ? 12.625 20.167 -10.279 1.00 66.94 237 ASP A N 1
ATOM 1875 C CA . ASP A 1 237 ? 13.498 19.619 -9.238 1.00 66.94 237 ASP A CA 1
ATOM 1876 C C . ASP A 1 237 ? 12.665 18.739 -8.297 1.00 66.94 237 ASP A C 1
ATOM 1878 O O . ASP A 1 237 ? 12.192 19.159 -7.238 1.00 66.94 237 ASP A O 1
ATOM 1882 N N . ILE A 1 238 ? 12.405 17.514 -8.750 1.00 70.69 238 ILE A N 1
ATOM 1883 C CA . ILE A 1 238 ? 11.619 16.501 -8.039 1.00 70.69 238 ILE A CA 1
ATOM 1884 C C . ILE A 1 238 ? 12.292 16.136 -6.708 1.00 70.69 238 ILE A C 1
ATOM 1886 O O . ILE A 1 238 ? 11.598 15.790 -5.745 1.00 70.69 238 ILE A O 1
ATOM 1890 N N . ASP A 1 239 ? 13.614 16.271 -6.608 1.00 75.50 239 ASP A N 1
ATOM 1891 C CA . ASP A 1 239 ? 14.366 15.950 -5.396 1.00 75.50 239 ASP A CA 1
ATOM 1892 C C . ASP A 1 239 ? 13.998 16.914 -4.260 1.00 75.50 239 ASP A C 1
ATOM 1894 O O . ASP A 1 239 ? 13.793 16.485 -3.121 1.00 75.50 239 ASP A O 1
ATOM 1898 N N . SER A 1 240 ? 13.741 18.187 -4.587 1.00 75.94 240 SER A N 1
ATOM 1899 C CA . SER A 1 240 ? 13.257 19.191 -3.628 1.00 75.94 240 SER A CA 1
ATOM 1900 C C . SER A 1 240 ? 11.869 18.894 -3.037 1.00 75.94 240 SER A C 1
ATOM 1902 O O . SER A 1 240 ? 11.528 19.422 -1.975 1.00 75.94 240 SER A O 1
ATOM 1904 N N . ILE A 1 241 ? 11.055 18.073 -3.714 1.00 80.75 241 ILE A N 1
ATOM 1905 C CA . ILE A 1 241 ? 9.699 17.679 -3.288 1.00 80.75 241 ILE A CA 1
ATOM 1906 C C . ILE A 1 241 ? 9.745 16.381 -2.482 1.00 80.75 241 ILE A C 1
ATOM 1908 O O . ILE A 1 241 ? 8.992 16.197 -1.521 1.00 80.75 241 ILE A O 1
ATOM 1912 N N . THR A 1 242 ? 10.606 15.454 -2.898 1.00 82.25 242 THR A N 1
ATOM 1913 C CA . THR A 1 242 ? 10.673 14.102 -2.341 1.00 82.25 242 THR A CA 1
ATOM 1914 C C . THR A 1 242 ? 11.418 14.049 -1.005 1.00 82.25 242 THR A C 1
ATOM 1916 O O . THR A 1 242 ? 11.115 13.169 -0.195 1.00 82.25 242 THR A O 1
ATOM 1919 N N . GLY A 1 243 ? 12.306 15.002 -0.709 1.00 83.50 243 GLY A N 1
ATOM 1920 C CA . GLY A 1 243 ? 12.982 15.110 0.586 1.00 83.50 243 GLY A CA 1
ATOM 1921 C C . GLY A 1 243 ? 13.721 16.435 0.799 1.00 83.50 243 GLY A C 1
ATOM 1922 O O . GLY A 1 243 ? 13.523 17.404 0.073 1.00 83.50 243 GLY A O 1
ATOM 1923 N N . GLY A 1 244 ? 14.567 16.475 1.832 1.00 86.25 244 GLY A N 1
ATOM 1924 C CA . GLY A 1 244 ? 15.378 17.646 2.184 1.00 86.25 244 GLY A CA 1
ATOM 1925 C C . GLY A 1 244 ? 14.666 18.691 3.055 1.00 86.25 244 GLY A C 1
ATOM 1926 O O . GLY A 1 244 ? 13.444 18.669 3.238 1.00 86.25 244 GLY A O 1
ATOM 1927 N N . LEU A 1 245 ? 15.450 19.607 3.642 1.00 89.38 245 LEU A N 1
ATOM 1928 C CA . LEU A 1 245 ? 14.970 20.672 4.538 1.00 89.38 245 LEU A CA 1
ATOM 1929 C C . LEU A 1 245 ? 14.395 21.846 3.732 1.00 89.38 245 LEU A C 1
ATOM 1931 O O . LEU A 1 245 ? 14.747 23.007 3.934 1.00 89.38 245 LEU A O 1
ATOM 1935 N N . THR A 1 246 ? 13.525 21.532 2.779 1.00 89.38 246 THR A N 1
ATOM 1936 C CA . THR A 1 246 ? 12.878 22.502 1.904 1.00 89.38 246 THR A CA 1
ATOM 1937 C C . THR A 1 246 ? 11.447 22.749 2.369 1.00 89.38 246 THR A C 1
ATOM 1939 O O . THR A 1 246 ? 10.775 21.882 2.939 1.00 89.38 246 THR A O 1
ATOM 1942 N N . PHE A 1 247 ? 10.941 23.950 2.090 1.00 89.19 247 PHE A N 1
ATOM 1943 C CA . PHE A 1 247 ? 9.535 24.265 2.329 1.00 89.19 247 PHE A CA 1
ATOM 1944 C C . PHE A 1 247 ? 8.604 23.372 1.490 1.00 89.19 247 PHE A C 1
ATOM 1946 O O . PHE A 1 247 ? 7.539 22.974 1.956 1.00 89.19 247 PHE A O 1
ATOM 1953 N N . THR A 1 248 ? 9.028 22.986 0.285 1.00 89.12 248 THR A N 1
ATOM 1954 C CA . THR A 1 248 ? 8.260 22.118 -0.615 1.00 89.12 248 THR A CA 1
ATOM 1955 C C . THR A 1 248 ? 8.094 20.703 -0.063 1.00 89.12 248 THR A C 1
ATOM 1957 O O . THR A 1 248 ? 6.985 20.170 -0.097 1.00 89.12 248 THR A O 1
ATOM 1960 N N . ALA A 1 249 ? 9.142 20.114 0.522 1.00 89.75 249 ALA A N 1
ATOM 1961 C CA . ALA A 1 249 ? 9.055 18.811 1.180 1.00 89.75 249 ALA A CA 1
ATOM 1962 C C . ALA A 1 249 ? 8.131 18.846 2.413 1.00 89.75 249 ALA A C 1
ATOM 1964 O O . ALA A 1 249 ? 7.389 17.888 2.663 1.00 89.75 249 ALA A O 1
ATOM 1965 N N . LEU A 1 250 ? 8.111 19.964 3.153 1.00 92.69 250 LEU A N 1
ATOM 1966 C CA . LEU A 1 250 ? 7.167 20.182 4.255 1.00 92.69 250 LEU A CA 1
ATOM 1967 C C . LEU A 1 250 ? 5.725 20.299 3.745 1.00 92.69 250 LEU A C 1
ATOM 1969 O O . LEU A 1 250 ? 4.839 19.621 4.266 1.00 92.69 250 LEU A O 1
ATOM 1973 N N . LEU A 1 251 ? 5.483 21.103 2.705 1.00 92.31 251 LEU A N 1
ATOM 1974 C CA . LEU A 1 251 ? 4.168 21.214 2.065 1.00 92.31 251 LEU A CA 1
ATOM 1975 C C . LEU A 1 251 ? 3.682 19.862 1.543 1.00 92.31 251 LEU A C 1
ATOM 1977 O O . LEU A 1 251 ? 2.518 19.516 1.734 1.00 92.31 251 LEU A O 1
ATOM 1981 N N . TYR A 1 252 ? 4.569 19.070 0.942 1.00 91.00 252 TYR A N 1
ATOM 1982 C CA . TYR A 1 252 ? 4.252 17.720 0.493 1.00 91.00 252 TYR A CA 1
ATOM 1983 C C . TYR A 1 252 ? 3.921 16.781 1.671 1.00 91.00 252 TYR A C 1
ATOM 1985 O O . TYR A 1 252 ? 3.023 15.948 1.558 1.00 91.00 252 TYR A O 1
ATOM 1993 N N . ALA A 1 253 ? 4.580 16.909 2.830 1.00 92.94 253 ALA A N 1
ATOM 1994 C CA . ALA A 1 253 ? 4.216 16.171 4.049 1.00 92.94 253 ALA A CA 1
ATOM 1995 C C . ALA A 1 253 ? 2.837 16.566 4.589 1.00 92.94 253 ALA A C 1
ATOM 1997 O O . ALA A 1 253 ? 2.026 15.687 4.880 1.00 92.94 253 ALA A O 1
ATOM 1998 N N . VAL A 1 254 ? 2.530 17.864 4.642 1.00 94.25 254 VAL A N 1
ATOM 1999 C CA . VAL A 1 254 ? 1.197 18.357 5.021 1.00 94.25 254 VAL A CA 1
ATOM 2000 C C . VAL A 1 254 ? 0.138 17.841 4.048 1.00 94.25 254 VAL A C 1
ATOM 2002 O O . VAL A 1 254 ? -0.894 17.323 4.468 1.00 94.25 254 VAL A O 1
ATOM 2005 N N . TRP A 1 255 ? 0.400 17.940 2.746 1.00 93.81 255 TRP A N 1
ATOM 2006 C CA . TRP A 1 255 ? -0.506 17.483 1.698 1.00 93.81 255 TRP A CA 1
ATOM 2007 C C . TRP A 1 255 ? -0.787 15.982 1.772 1.00 93.81 255 TRP A C 1
ATOM 2009 O O . TRP A 1 255 ? -1.937 15.572 1.607 1.00 93.81 255 TRP A O 1
ATOM 2019 N N . ASN A 1 256 ? 0.235 15.175 2.057 1.00 92.31 256 ASN A N 1
ATOM 2020 C CA . ASN A 1 256 ? 0.123 13.729 2.218 1.00 92.31 256 ASN A CA 1
ATOM 2021 C C . ASN A 1 256 ? -0.886 13.369 3.320 1.00 92.31 256 ASN A C 1
ATOM 2023 O O . ASN A 1 256 ? -1.866 12.659 3.079 1.00 92.31 256 ASN A O 1
ATOM 2027 N N . GLU A 1 257 ? -0.691 13.933 4.513 1.00 93.25 257 GLU A N 1
ATOM 2028 C CA . GLU A 1 257 ? -1.552 13.665 5.667 1.00 93.25 257 GLU A CA 1
ATOM 2029 C C . GLU A 1 257 ? -2.941 14.297 5.528 1.00 93.25 257 GLU A C 1
ATOM 2031 O O . GLU A 1 257 ? -3.936 13.729 5.988 1.00 93.25 257 GLU A O 1
ATOM 2036 N N . ALA A 1 258 ? -3.042 15.454 4.865 1.00 92.44 258 ALA A N 1
ATOM 2037 C CA . ALA A 1 258 ? -4.316 16.124 4.613 1.00 92.44 258 ALA A CA 1
ATOM 2038 C C . ALA A 1 258 ? -5.160 15.348 3.601 1.00 92.44 258 ALA A C 1
ATOM 2040 O O . ALA A 1 258 ? -6.359 15.163 3.808 1.00 92.44 258 ALA A O 1
ATOM 2041 N N . SER A 1 259 ? -4.537 14.842 2.536 1.00 91.94 259 SER A N 1
ATOM 2042 C CA . SER A 1 259 ? -5.203 14.015 1.529 1.00 91.94 259 SER A CA 1
ATOM 2043 C C . SER A 1 259 ? -5.774 12.749 2.157 1.00 91.94 259 SER A C 1
ATOM 2045 O O . SER A 1 259 ? -6.946 12.438 1.949 1.00 91.94 259 SER A O 1
ATOM 2047 N N . PHE A 1 260 ? -4.995 12.070 3.003 1.00 92.12 260 PHE A N 1
ATOM 2048 C CA . PHE A 1 260 ? -5.476 10.926 3.773 1.00 92.12 260 PHE A CA 1
ATOM 2049 C C . PHE A 1 260 ? -6.655 11.287 4.684 1.00 92.12 260 PHE A C 1
ATOM 2051 O O . PHE A 1 260 ? -7.700 10.638 4.615 1.00 92.12 260 PHE A O 1
ATOM 2058 N N . ALA A 1 261 ? -6.529 12.358 5.473 1.00 90.88 261 ALA A N 1
ATOM 2059 C CA . ALA A 1 261 ? -7.576 12.797 6.391 1.00 90.88 261 ALA A CA 1
ATOM 2060 C C . ALA A 1 261 ? -8.884 13.171 5.673 1.00 90.88 261 ALA A C 1
ATOM 2062 O O . ALA A 1 261 ? -9.957 12.914 6.214 1.00 90.88 261 ALA A O 1
ATOM 2063 N N . MET A 1 262 ? -8.820 13.756 4.472 1.00 91.62 262 MET A N 1
ATOM 2064 C CA . MET A 1 262 ? -9.998 14.137 3.682 1.00 91.62 262 MET A CA 1
ATOM 2065 C C . MET A 1 262 ? -10.632 12.953 2.942 1.00 91.62 262 MET A C 1
ATOM 2067 O O . MET A 1 262 ? -11.858 12.805 2.944 1.00 91.62 262 MET A O 1
ATOM 2071 N N . ILE A 1 263 ? -9.817 12.122 2.286 1.00 92.44 263 ILE A N 1
ATOM 2072 C CA . ILE A 1 263 ? -10.295 11.062 1.389 1.00 92.44 263 ILE A CA 1
ATOM 2073 C C . ILE A 1 263 ? -10.829 9.871 2.187 1.00 92.44 263 ILE A C 1
ATOM 2075 O O . ILE A 1 263 ? -11.918 9.390 1.874 1.00 92.44 263 ILE A O 1
ATOM 2079 N N . LEU A 1 264 ? -10.121 9.416 3.229 1.00 92.56 264 LEU A N 1
ATOM 2080 C CA . LEU A 1 264 ? -10.486 8.206 3.976 1.00 92.56 264 LEU A CA 1
ATOM 2081 C C . LEU A 1 264 ? -11.920 8.250 4.555 1.00 92.56 264 LEU A C 1
ATOM 2083 O O . LEU A 1 264 ? -12.684 7.326 4.270 1.00 92.56 264 LEU A O 1
ATOM 2087 N N . PRO A 1 265 ? -12.357 9.289 5.299 1.00 91.56 265 PRO A N 1
ATOM 2088 C CA . PRO A 1 265 ? -13.726 9.330 5.818 1.00 91.56 265 PRO A CA 1
ATOM 2089 C C . PRO A 1 265 ? -14.779 9.380 4.707 1.00 91.56 265 PRO A C 1
ATOM 2091 O O . PRO A 1 265 ? -15.839 8.764 4.838 1.00 91.56 265 PRO A O 1
ATOM 2094 N N . CYS A 1 266 ? -14.500 10.080 3.599 1.00 92.19 266 CYS A N 1
ATOM 2095 C CA . CYS A 1 266 ? -15.395 10.106 2.440 1.00 92.19 266 CYS A CA 1
ATOM 2096 C C . CYS A 1 266 ? -15.515 8.718 1.802 1.00 92.19 266 CYS A C 1
ATOM 2098 O O . CYS A 1 266 ? -16.617 8.302 1.440 1.00 92.19 266 CYS A O 1
ATOM 2100 N N . LEU A 1 267 ? -14.397 8.000 1.688 1.00 92.00 267 LEU A N 1
ATOM 2101 C CA . LEU A 1 267 ? -14.331 6.653 1.138 1.00 92.00 267 LEU A CA 1
ATOM 2102 C C . LEU A 1 267 ? -15.115 5.675 2.020 1.00 92.00 267 LEU A C 1
ATOM 2104 O O . LEU A 1 267 ? -16.063 5.060 1.538 1.00 92.00 267 LEU A O 1
ATOM 2108 N N . LEU A 1 268 ? -14.803 5.611 3.318 1.00 91.69 268 LEU A N 1
ATOM 2109 C CA . LEU A 1 268 ? -15.493 4.743 4.279 1.00 91.69 268 LEU A CA 1
ATOM 2110 C C . LEU A 1 268 ? -16.999 5.015 4.308 1.00 91.69 268 LEU A C 1
ATOM 2112 O O . LEU A 1 268 ? -17.789 4.081 4.214 1.00 91.69 268 LEU A O 1
ATOM 2116 N N . SER A 1 269 ? -17.407 6.286 4.345 1.00 91.06 269 SER A N 1
ATOM 2117 C CA . SER A 1 269 ? -18.828 6.663 4.347 1.00 91.06 269 SER A CA 1
ATOM 2118 C C . SER A 1 269 ? -19.532 6.311 3.032 1.00 91.06 269 SER A C 1
ATOM 2120 O O . SER A 1 269 ? -20.715 5.982 3.029 1.00 91.06 269 SER A O 1
ATOM 2122 N N . THR A 1 270 ? -18.830 6.381 1.896 1.00 91.81 270 THR A N 1
ATOM 2123 C CA . THR A 1 270 ? -19.385 6.003 0.586 1.00 91.81 270 THR A CA 1
ATOM 2124 C C . THR A 1 270 ? -19.590 4.493 0.512 1.00 91.81 270 THR A C 1
ATOM 2126 O O . THR A 1 270 ? -20.681 4.047 0.163 1.00 91.81 270 THR A O 1
ATOM 2129 N N . PHE A 1 271 ? -18.584 3.706 0.897 1.00 89.00 271 PHE A N 1
ATOM 2130 C CA . PHE A 1 271 ? -18.670 2.246 0.884 1.00 89.00 271 PHE A CA 1
ATOM 2131 C C . PHE A 1 271 ? -19.659 1.709 1.922 1.00 89.00 271 PHE A C 1
ATOM 2133 O O . PHE A 1 271 ? -20.487 0.873 1.586 1.00 89.00 271 PHE A O 1
ATOM 2140 N N . SER A 1 272 ? -19.673 2.266 3.133 1.00 87.75 272 SER A N 1
ATOM 2141 C CA . SER A 1 272 ? -20.657 1.928 4.170 1.00 87.75 272 SER A CA 1
ATOM 2142 C C . SER A 1 272 ? -22.098 2.253 3.747 1.00 87.75 272 SER A C 1
ATOM 2144 O O . SER A 1 272 ? -23.027 1.536 4.102 1.00 87.75 272 SER A O 1
ATOM 2146 N N . LYS A 1 273 ? -22.312 3.309 2.952 1.00 88.12 273 LYS A N 1
ATOM 2147 C CA . LYS A 1 273 ? -23.658 3.686 2.504 1.00 88.12 273 LYS A CA 1
ATOM 2148 C C . LYS A 1 273 ? -24.155 2.896 1.291 1.00 88.12 273 LYS A C 1
ATOM 2150 O O . LYS A 1 273 ? -25.343 2.603 1.226 1.00 88.12 273 LYS A O 1
ATOM 2155 N N . TYR A 1 274 ? -23.293 2.639 0.308 1.00 88.75 274 TYR A N 1
ATOM 2156 C CA . TYR A 1 274 ? -23.711 2.092 -0.992 1.00 88.75 274 TYR A CA 1
ATOM 2157 C C . TYR A 1 274 ? -23.278 0.641 -1.233 1.00 88.75 274 TYR A C 1
ATOM 2159 O O . TYR A 1 274 ? -23.820 0.002 -2.127 1.00 88.75 274 TYR A O 1
ATOM 2167 N N . PHE A 1 275 ? -22.310 0.128 -0.471 1.00 84.69 275 PHE A N 1
ATOM 2168 C CA . PHE A 1 275 ? -21.640 -1.151 -0.735 1.00 84.69 275 PHE A CA 1
ATOM 2169 C C . PHE A 1 275 ? -21.444 -1.993 0.539 1.00 84.69 275 PHE A C 1
ATOM 2171 O O . PHE A 1 275 ? -20.503 -2.776 0.623 1.00 84.69 275 PHE A O 1
ATOM 2178 N N . ASN A 1 276 ? -22.303 -1.813 1.548 1.00 82.69 276 ASN A N 1
ATOM 2179 C CA . ASN A 1 276 ? -22.217 -2.556 2.812 1.00 82.69 276 ASN A CA 1
ATOM 2180 C C . ASN A 1 276 ? -22.888 -3.936 2.755 1.00 82.69 276 ASN A C 1
ATOM 2182 O O . ASN A 1 276 ? -22.735 -4.738 3.674 1.00 82.69 276 ASN A O 1
ATOM 2186 N N . ASP A 1 277 ? -23.614 -4.221 1.677 1.00 79.38 277 ASP A N 1
ATOM 2187 C CA . ASP A 1 277 ? -24.184 -5.540 1.454 1.00 79.38 277 ASP A CA 1
ATOM 2188 C C . ASP A 1 277 ? -23.112 -6.506 0.931 1.00 79.38 277 ASP A C 1
ATOM 2190 O O . ASP A 1 277 ? -22.274 -6.122 0.104 1.00 79.38 277 ASP A O 1
ATOM 2194 N N . PRO A 1 278 ? -23.114 -7.773 1.386 1.00 71.75 278 PRO A N 1
ATOM 2195 C CA . PRO A 1 278 ? -22.173 -8.766 0.899 1.00 71.75 278 PRO A CA 1
ATOM 2196 C C . PRO A 1 278 ? -22.348 -8.926 -0.612 1.00 71.75 278 PRO A C 1
ATOM 2198 O O . PRO A 1 278 ? -23.425 -9.273 -1.100 1.00 71.75 278 PRO A O 1
ATOM 2201 N N . TRP A 1 279 ? -21.272 -8.668 -1.357 1.00 66.50 279 TRP A N 1
ATOM 2202 C CA . TRP A 1 279 ? -21.287 -8.740 -2.814 1.00 66.50 279 TRP A CA 1
ATOM 2203 C C . TRP A 1 279 ? -21.249 -10.204 -3.257 1.00 66.50 279 TRP A C 1
ATOM 2205 O O . TRP A 1 279 ? -20.188 -10.797 -3.471 1.00 66.50 279 TRP A O 1
ATOM 2215 N N . VAL A 1 280 ? -22.442 -10.795 -3.289 1.00 70.81 280 VAL A N 1
ATOM 2216 C CA . VAL A 1 280 ? -22.691 -12.189 -3.633 1.00 70.81 280 VAL A CA 1
ATOM 2217 C C . VAL A 1 280 ? -23.163 -12.262 -5.076 1.00 70.81 280 VAL A C 1
ATOM 2219 O O . VAL A 1 280 ? -24.289 -11.882 -5.396 1.00 70.81 280 VAL A O 1
ATOM 2222 N N . VAL A 1 281 ? -22.308 -12.777 -5.956 1.00 69.88 281 VAL A N 1
ATOM 2223 C CA . VAL A 1 281 ? -22.712 -13.102 -7.326 1.00 69.88 281 VAL A CA 1
ATOM 2224 C C . VAL A 1 281 ? -23.243 -14.532 -7.328 1.00 69.88 281 VAL A C 1
ATOM 2226 O O . VAL A 1 281 ? -22.519 -15.474 -7.003 1.00 69.88 281 VAL A O 1
ATOM 2229 N N . ASN A 1 282 ? -24.524 -14.696 -7.667 1.00 59.69 282 ASN A N 1
ATOM 2230 C CA . ASN A 1 282 ? -25.130 -16.016 -7.817 1.00 59.69 282 ASN A CA 1
ATOM 2231 C C . ASN A 1 282 ? -24.550 -16.701 -9.057 1.00 59.69 282 ASN A C 1
ATOM 2233 O O . ASN A 1 282 ? -24.868 -16.342 -10.191 1.00 59.69 282 ASN A O 1
ATOM 2237 N N . GLU A 1 283 ? -23.689 -17.692 -8.843 1.00 57.84 283 GLU A N 1
ATOM 2238 C CA . GLU A 1 283 ? -23.170 -18.521 -9.922 1.00 57.84 283 GLU A CA 1
ATOM 2239 C C . GLU A 1 283 ? -24.227 -19.544 -10.371 1.00 57.84 283 GLU A C 1
ATOM 2241 O O . GLU A 1 283 ? -24.972 -20.099 -9.558 1.00 57.84 283 GLU A O 1
ATOM 2246 N N . ARG A 1 284 ? -24.239 -19.880 -11.669 1.00 52.78 284 ARG A N 1
ATOM 2247 C CA . ARG A 1 284 ? -25.095 -20.933 -12.256 1.00 52.78 284 ARG A CA 1
ATOM 2248 C C . ARG A 1 284 ? -24.927 -22.322 -11.608 1.00 52.78 284 ARG A C 1
ATOM 2250 O O . ARG A 1 284 ? -25.751 -23.194 -11.855 1.00 52.78 284 ARG A O 1
ATOM 2257 N N . ARG A 1 285 ? -23.890 -22.538 -10.786 1.00 55.38 285 ARG A N 1
ATOM 2258 C CA . ARG A 1 285 ? -23.614 -23.784 -10.040 1.00 55.38 285 ARG A CA 1
ATOM 2259 C C . ARG A 1 285 ? -24.140 -23.798 -8.594 1.00 55.38 285 ARG A C 1
ATOM 2261 O O . ARG A 1 285 ? -23.859 -24.741 -7.860 1.00 55.38 285 ARG A O 1
ATOM 2268 N N . GLY A 1 286 ? -24.907 -22.788 -8.178 1.00 58.69 286 GLY A N 1
ATOM 2269 C CA . GLY A 1 286 ? -25.624 -22.793 -6.895 1.00 58.69 286 GLY A CA 1
ATOM 2270 C C . GLY A 1 286 ? -24.782 -22.447 -5.663 1.00 58.69 286 GLY A C 1
ATOM 2271 O O . GLY A 1 286 ? -25.277 -22.574 -4.545 1.00 58.69 286 GLY A O 1
ATOM 2272 N N . ARG A 1 287 ? -23.529 -21.996 -5.832 1.00 64.38 287 ARG A N 1
ATOM 2273 C CA . ARG A 1 287 ? -22.711 -21.458 -4.734 1.00 64.38 287 ARG A CA 1
ATOM 2274 C C . ARG A 1 287 ? -22.610 -19.932 -4.843 1.00 64.38 287 ARG A C 1
ATOM 2276 O O . ARG A 1 287 ? -22.232 -19.433 -5.901 1.00 64.38 287 ARG A O 1
ATOM 2283 N N . PRO A 1 288 ? -22.944 -19.184 -3.779 1.00 69.38 288 PRO A N 1
ATOM 2284 C CA . PRO A 1 288 ? -22.754 -17.739 -3.755 1.00 69.38 288 PRO A CA 1
ATOM 2285 C C . PRO A 1 288 ? -21.255 -17.395 -3.767 1.00 69.38 288 PRO A C 1
ATOM 2287 O O . PRO A 1 288 ? -20.527 -17.770 -2.845 1.00 69.38 288 PRO A O 1
ATOM 2290 N N . LEU A 1 289 ? -20.787 -16.674 -4.791 1.00 73.44 289 LEU A N 1
ATOM 2291 C CA . LEU A 1 289 ? -19.407 -16.184 -4.864 1.00 73.44 289 LEU A CA 1
ATOM 2292 C C . LEU A 1 289 ? -19.277 -14.922 -4.010 1.00 73.44 289 LEU A C 1
ATOM 2294 O O . LEU A 1 289 ? -19.798 -13.869 -4.374 1.00 73.44 289 LEU A O 1
ATOM 2298 N N . ASN A 1 290 ? -18.578 -15.022 -2.879 1.00 80.75 290 ASN A N 1
ATOM 2299 C CA . ASN A 1 290 ? -18.251 -13.865 -2.048 1.00 80.75 290 ASN A CA 1
ATOM 2300 C C . ASN A 1 290 ? -16.959 -13.221 -2.559 1.00 80.75 290 ASN A C 1
ATOM 2302 O O . ASN A 1 290 ? -15.868 -13.737 -2.299 1.00 80.75 290 ASN A O 1
ATOM 2306 N N . LEU A 1 291 ? -17.073 -12.083 -3.252 1.00 80.44 291 LEU A N 1
ATOM 2307 C CA . LEU A 1 291 ? -15.899 -11.435 -3.838 1.00 80.44 291 LEU A CA 1
ATOM 2308 C C . LEU A 1 291 ? -14.849 -11.022 -2.802 1.00 80.44 291 LEU A C 1
ATOM 2310 O O . LEU A 1 291 ? -13.659 -11.074 -3.098 1.00 80.44 291 LEU A O 1
ATOM 2314 N N . ALA A 1 292 ? -15.233 -10.706 -1.564 1.00 80.44 292 ALA A N 1
ATOM 2315 C CA . ALA A 1 292 ? -14.262 -10.325 -0.538 1.00 80.44 292 ALA A CA 1
ATOM 2316 C C . ALA A 1 292 ? -13.190 -11.411 -0.313 1.00 80.44 292 ALA A C 1
ATOM 2318 O O . ALA A 1 292 ? -12.039 -11.082 -0.021 1.00 80.44 292 ALA A O 1
ATOM 2319 N N . ARG A 1 293 ? -13.533 -12.691 -0.531 1.00 83.44 293 ARG A N 1
ATOM 2320 C CA . ARG A 1 293 ? -12.614 -13.831 -0.406 1.00 83.44 293 ARG A CA 1
ATOM 2321 C C . ARG A 1 293 ? -11.468 -13.798 -1.422 1.00 83.44 293 ARG A C 1
ATOM 2323 O O . ARG A 1 293 ? -10.363 -14.204 -1.085 1.00 83.44 293 ARG A O 1
ATOM 2330 N N . TYR A 1 294 ? -11.704 -13.309 -2.639 1.00 88.75 294 TYR A N 1
ATOM 2331 C CA . TYR A 1 294 ? -10.697 -13.323 -3.711 1.00 88.75 294 TYR A CA 1
ATOM 2332 C C . TYR A 1 294 ? -9.807 -12.078 -3.720 1.00 88.75 294 TYR A C 1
ATOM 2334 O O . TYR A 1 294 ? -8.811 -12.057 -4.435 1.00 88.75 294 TYR A O 1
ATOM 2342 N N . SER A 1 295 ? -10.125 -11.061 -2.913 1.00 88.00 295 SER A N 1
ATOM 2343 C CA . SER A 1 295 ? -9.397 -9.784 -2.879 1.00 88.00 295 SER A CA 1
ATOM 2344 C C . SER A 1 295 ? -7.892 -9.951 -2.637 1.00 88.00 295 SER A C 1
ATOM 2346 O O . SER A 1 295 ? -7.084 -9.296 -3.294 1.00 88.00 295 SER A O 1
ATOM 2348 N N . TYR A 1 296 ? -7.505 -10.872 -1.750 1.00 87.81 296 TYR A N 1
ATOM 2349 C CA . TYR A 1 296 ? -6.099 -11.127 -1.449 1.00 87.81 296 TYR A CA 1
ATOM 2350 C C . TYR A 1 296 ? -5.361 -11.810 -2.610 1.00 87.81 296 TYR A C 1
ATOM 2352 O O . TYR A 1 296 ? -4.270 -11.383 -2.984 1.00 87.81 296 TYR A O 1
ATOM 2360 N N . ALA A 1 297 ? -5.975 -12.816 -3.239 1.00 90.62 297 ALA A N 1
ATOM 2361 C CA . ALA A 1 297 ? -5.421 -13.437 -4.442 1.00 90.62 297 ALA A CA 1
ATOM 2362 C C . ALA A 1 297 ? -5.342 -12.441 -5.610 1.00 90.62 297 ALA A C 1
ATOM 2364 O O . ALA A 1 297 ? -4.345 -12.426 -6.326 1.00 90.62 297 ALA A O 1
ATOM 2365 N N . ALA A 1 298 ? -6.345 -11.570 -5.767 1.00 91.56 298 ALA A N 1
ATOM 2366 C CA . ALA A 1 298 ? -6.344 -10.523 -6.785 1.00 91.56 298 ALA A CA 1
ATOM 2367 C C . ALA A 1 298 ? -5.191 -9.540 -6.567 1.00 91.56 298 ALA A C 1
ATOM 2369 O O . ALA A 1 298 ? -4.509 -9.205 -7.527 1.00 91.56 298 ALA A O 1
ATOM 2370 N N . LEU A 1 299 ? -4.910 -9.147 -5.319 1.00 89.38 299 LEU A N 1
ATOM 2371 C CA . LEU A 1 299 ? -3.757 -8.308 -4.979 1.00 89.38 299 LEU A CA 1
ATOM 2372 C C . LEU A 1 299 ? -2.423 -8.969 -5.368 1.00 89.38 299 LEU A C 1
ATOM 2374 O O . LEU A 1 299 ? -1.556 -8.303 -5.931 1.00 89.38 299 LEU A O 1
ATOM 2378 N N . LEU A 1 300 ? -2.260 -10.265 -5.083 1.00 90.62 300 LEU A N 1
ATOM 2379 C CA . LEU A 1 300 ? -1.040 -11.015 -5.410 1.00 90.62 300 LEU A CA 1
ATOM 2380 C C . LEU A 1 300 ? -0.862 -11.219 -6.916 1.00 90.62 300 LEU A C 1
ATOM 2382 O O . LEU A 1 300 ? 0.250 -11.126 -7.418 1.00 90.62 300 LEU A O 1
ATOM 2386 N N . LEU A 1 301 ? -1.941 -11.502 -7.642 1.00 92.75 301 LEU A N 1
ATOM 2387 C CA . LEU A 1 301 ? -1.894 -11.733 -9.086 1.00 92.75 301 LEU A CA 1
ATOM 2388 C C . LEU A 1 301 ? -1.899 -10.442 -9.901 1.00 92.75 301 LEU A C 1
ATOM 2390 O O . LEU A 1 301 ? -1.617 -10.490 -11.095 1.00 92.75 301 LEU A O 1
ATOM 2394 N N . HIS A 1 302 ? -2.189 -9.296 -9.283 1.00 92.62 302 HIS A N 1
ATOM 2395 C CA . HIS A 1 302 ? -2.296 -8.041 -10.011 1.00 92.62 302 HIS A CA 1
ATOM 2396 C C . HIS A 1 302 ? -1.014 -7.668 -10.769 1.00 92.62 302 HIS A C 1
ATOM 2398 O O . HIS A 1 302 ? -1.129 -7.414 -11.962 1.00 92.62 302 HIS A O 1
ATOM 2404 N N . PRO A 1 303 ? 0.202 -7.685 -10.179 1.00 92.56 303 PRO A N 1
ATOM 2405 C CA . PRO A 1 303 ? 1.416 -7.368 -10.934 1.00 92.56 303 PRO A CA 1
ATOM 2406 C C . PRO A 1 303 ? 1.675 -8.273 -12.149 1.00 92.56 303 PRO A C 1
ATOM 2408 O O . PRO A 1 303 ? 1.831 -7.725 -13.239 1.00 92.56 303 PRO A O 1
ATOM 2411 N N . PRO A 1 304 ? 1.681 -9.622 -12.040 1.00 93.75 304 PRO A N 1
ATOM 2412 C CA . PRO A 1 304 ? 1.946 -10.460 -13.207 1.00 93.75 304 PRO A CA 1
ATOM 2413 C C . PRO A 1 304 ? 0.837 -10.367 -14.261 1.00 93.75 304 PRO A C 1
ATOM 2415 O O . PRO A 1 304 ? 1.128 -10.399 -15.453 1.00 93.75 304 PRO A O 1
ATOM 2418 N N . VAL A 1 305 ? -0.428 -10.215 -13.853 1.00 94.12 305 VAL A N 1
ATOM 2419 C CA . VAL A 1 305 ? -1.538 -10.027 -14.799 1.00 94.12 305 VAL A CA 1
ATOM 2420 C C . VAL A 1 305 ? -1.422 -8.684 -15.515 1.00 94.12 305 VAL A C 1
ATOM 2422 O O . VAL A 1 305 ? -1.545 -8.652 -16.737 1.00 94.12 305 VAL A O 1
ATOM 2425 N N . SER A 1 306 ? -1.139 -7.602 -14.787 1.00 93.12 306 SER A N 1
ATOM 2426 C CA . SER A 1 306 ? -0.926 -6.278 -15.377 1.00 93.12 306 SER A CA 1
ATOM 2427 C C . SER A 1 306 ? 0.230 -6.294 -16.369 1.00 93.12 306 SER A C 1
ATOM 2429 O O . SER A 1 306 ? 0.065 -5.792 -17.474 1.00 93.12 306 SER A O 1
ATOM 2431 N N . LEU A 1 307 ? 1.344 -6.960 -16.040 1.00 91.88 307 LEU A N 1
ATOM 2432 C CA . LEU A 1 307 ? 2.465 -7.128 -16.965 1.00 91.88 307 LEU A CA 1
ATOM 2433 C C . LEU A 1 307 ? 2.035 -7.833 -18.260 1.00 91.88 307 LEU A C 1
ATOM 2435 O O . LEU A 1 307 ? 2.355 -7.370 -19.347 1.00 91.88 307 LEU A O 1
ATOM 2439 N N . ILE A 1 308 ? 1.291 -8.939 -18.168 1.00 91.94 308 ILE A N 1
ATOM 2440 C CA . ILE A 1 308 ? 0.825 -9.679 -19.353 1.00 91.94 308 ILE A CA 1
ATOM 2441 C C . ILE A 1 308 ? -0.112 -8.820 -20.210 1.00 91.94 308 ILE A C 1
ATOM 2443 O O . ILE A 1 308 ? 0.007 -8.817 -21.435 1.00 91.94 308 ILE A O 1
ATOM 2447 N N . VAL A 1 309 ? -1.042 -8.097 -19.584 1.00 91.06 309 VAL A N 1
ATOM 2448 C CA . VAL A 1 309 ? -1.969 -7.205 -20.292 1.00 91.06 309 VAL A CA 1
ATOM 2449 C C . VAL A 1 309 ? -1.212 -6.062 -20.963 1.00 91.06 309 VAL A C 1
ATOM 2451 O O . VAL A 1 309 ? -1.485 -5.772 -22.123 1.00 91.06 309 VAL A O 1
ATOM 2454 N N . GLU A 1 310 ? -0.255 -5.441 -20.275 1.00 89.44 310 GLU A N 1
ATOM 2455 C CA . GLU A 1 310 ? 0.579 -4.363 -20.817 1.00 89.44 310 GLU A CA 1
ATOM 2456 C C . GLU A 1 310 ? 1.401 -4.846 -22.014 1.00 89.44 310 GLU A C 1
ATOM 2458 O O . GLU A 1 310 ? 1.318 -4.245 -23.081 1.00 89.44 310 GLU A O 1
ATOM 2463 N N . LEU A 1 311 ? 2.084 -5.989 -21.896 1.00 87.31 311 LEU A N 1
ATOM 2464 C CA . LEU A 1 311 ? 2.831 -6.599 -23.001 1.00 87.31 311 LEU A CA 1
ATOM 2465 C C . LEU A 1 311 ? 1.931 -6.914 -24.206 1.00 87.31 311 LEU A C 1
ATOM 2467 O O . LEU A 1 311 ? 2.309 -6.687 -25.356 1.00 87.31 311 LEU A O 1
ATOM 2471 N N . TYR A 1 312 ? 0.721 -7.418 -23.955 1.00 87.31 312 TYR A N 1
ATOM 2472 C CA . TYR A 1 312 ? -0.244 -7.716 -25.010 1.00 87.31 312 TYR A CA 1
ATOM 2473 C C . TYR A 1 312 ? -0.764 -6.447 -25.700 1.00 87.31 312 TYR A C 1
ATOM 2475 O O . TYR A 1 312 ? -0.861 -6.404 -26.927 1.00 87.31 312 TYR A O 1
ATOM 2483 N N . LEU A 1 313 ? -1.083 -5.404 -24.931 1.00 85.06 313 LEU A N 1
ATOM 2484 C CA . LEU A 1 313 ? -1.533 -4.122 -25.469 1.00 85.06 313 LEU A CA 1
ATOM 2485 C C . LEU A 1 313 ? -0.422 -3.421 -26.255 1.00 85.06 313 LEU A C 1
ATOM 2487 O O . LEU A 1 313 ? -0.690 -2.923 -27.347 1.00 85.06 313 LEU A O 1
ATOM 2491 N N . ASP A 1 314 ? 0.814 -3.433 -25.759 1.00 80.12 314 ASP A N 1
ATOM 2492 C CA . ASP A 1 314 ? 1.975 -2.884 -26.465 1.00 80.12 314 ASP A CA 1
ATOM 2493 C C . ASP A 1 314 ? 2.192 -3.574 -27.815 1.00 80.12 314 ASP A C 1
ATOM 2495 O O . ASP A 1 314 ? 2.435 -2.907 -28.828 1.00 80.12 314 ASP A O 1
ATOM 2499 N N . HIS A 1 315 ? 2.029 -4.901 -27.851 1.00 79.25 315 HIS A N 1
ATOM 2500 C CA . HIS A 1 315 ? 2.091 -5.674 -29.086 1.00 79.25 315 HIS A CA 1
ATOM 2501 C C . HIS A 1 315 ? 0.959 -5.306 -30.056 1.00 79.25 315 HIS A C 1
ATOM 2503 O O . HIS A 1 315 ? 1.217 -5.048 -31.233 1.00 79.25 315 HIS A O 1
ATOM 2509 N N . LEU A 1 316 ? -0.287 -5.219 -29.571 1.00 79.25 316 LEU A N 1
ATOM 2510 C CA . LEU A 1 316 ? -1.448 -4.826 -30.381 1.00 79.25 316 LEU A CA 1
ATOM 2511 C C . LEU A 1 316 ? -1.314 -3.418 -30.968 1.00 79.25 316 LEU A C 1
ATOM 2513 O O . LEU A 1 316 ? -1.739 -3.174 -32.097 1.00 79.25 316 LEU A O 1
ATOM 2517 N N . MET A 1 317 ? -0.746 -2.486 -30.204 1.00 73.50 317 MET A N 1
ATOM 2518 C CA . MET A 1 317 ? -0.570 -1.100 -30.633 1.00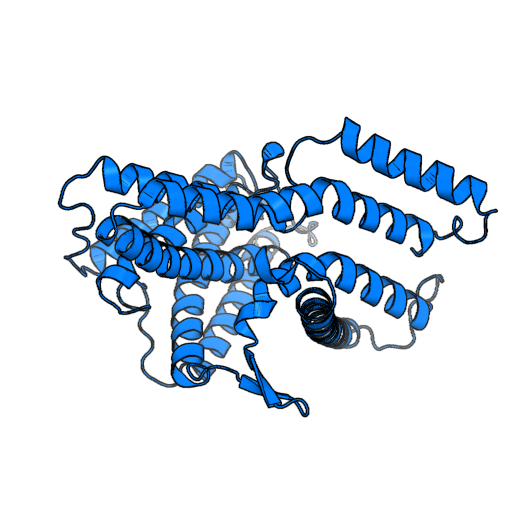 73.50 317 MET A CA 1
ATOM 2519 C C . MET A 1 317 ? 0.614 -0.918 -31.590 1.00 73.50 317 MET A C 1
ATOM 2521 O O . MET A 1 317 ? 0.738 0.144 -32.202 1.00 73.50 317 MET A O 1
ATOM 2525 N N . GLY A 1 318 ? 1.472 -1.931 -31.751 1.00 66.75 318 GLY A N 1
ATOM 2526 C CA . GLY A 1 318 ? 2.640 -1.852 -32.624 1.00 66.75 318 GLY A CA 1
ATOM 2527 C C . GLY A 1 318 ? 3.644 -0.784 -32.180 1.00 66.75 318 GLY A C 1
ATOM 2528 O O . GLY A 1 318 ? 4.380 -0.254 -33.011 1.00 66.75 318 GLY A O 1
ATOM 2529 N N . CYS A 1 319 ? 3.698 -0.466 -30.881 1.00 62.41 319 CYS A N 1
ATOM 2530 C CA . CYS A 1 319 ? 4.562 0.574 -30.304 1.00 62.41 319 CYS A CA 1
ATOM 2531 C C . CYS A 1 319 ? 6.070 0.249 -30.374 1.00 62.41 319 CYS A C 1
ATOM 2533 O O . CYS A 1 319 ? 6.889 0.977 -29.824 1.00 62.41 319 CYS A O 1
ATOM 2535 N N . HIS A 1 320 ? 6.464 -0.826 -31.058 1.00 56.00 320 HIS A N 1
ATOM 2536 C CA . HIS A 1 320 ? 7.857 -1.235 -31.260 1.00 56.00 320 HIS A CA 1
ATOM 2537 C C . HIS A 1 320 ? 8.544 -0.527 -32.452 1.00 56.00 320 HIS A C 1
ATOM 2539 O O . HIS A 1 320 ? 9.598 -0.968 -32.903 1.00 56.00 320 HIS A O 1
ATOM 2545 N N . GLY A 1 321 ? 7.971 0.568 -32.975 1.00 51.00 321 GLY A N 1
ATOM 2546 C CA . GLY A 1 321 ? 8.512 1.346 -34.098 1.00 51.00 321 GLY A CA 1
ATOM 2547 C C . GLY A 1 321 ? 8.627 2.854 -33.825 1.00 51.00 321 GLY A C 1
ATOM 2548 O O . GLY A 1 321 ? 7.919 3.404 -32.990 1.00 51.00 321 GLY A O 1
ATOM 2549 N N . VAL A 1 322 ? 9.500 3.533 -34.583 1.00 49.94 322 VAL A N 1
ATOM 2550 C CA . VAL A 1 322 ? 9.890 4.962 -34.443 1.00 49.94 322 VAL A CA 1
ATOM 2551 C C . VAL A 1 322 ? 8.735 5.962 -34.666 1.00 49.94 322 VAL A C 1
ATOM 2553 O O . VAL A 1 322 ? 8.877 7.143 -34.368 1.00 49.94 322 VAL A O 1
ATOM 2556 N N . ASN A 1 323 ? 7.570 5.508 -35.137 1.00 48.53 323 ASN A N 1
ATOM 2557 C CA . ASN A 1 323 ? 6.388 6.349 -35.330 1.00 48.53 323 ASN A CA 1
ATOM 2558 C C . ASN A 1 323 ? 5.284 5.966 -34.331 1.00 48.53 323 ASN A C 1
ATOM 2560 O O . ASN A 1 323 ? 4.484 5.075 -34.630 1.00 48.53 323 ASN A O 1
ATOM 2564 N N . PRO A 1 324 ? 5.210 6.618 -33.158 1.00 52.09 324 PRO A N 1
ATOM 2565 C CA . PRO A 1 324 ? 4.168 6.330 -32.185 1.00 52.09 324 PRO A CA 1
ATOM 2566 C C . PRO A 1 324 ? 2.796 6.758 -32.734 1.00 52.09 324 PRO A C 1
ATOM 2568 O O . PRO A 1 324 ? 2.576 7.923 -33.040 1.00 52.09 324 PRO A O 1
ATOM 2571 N N . SER A 1 325 ? 1.911 5.768 -32.886 1.00 53.44 325 SER A N 1
ATOM 2572 C CA . SER A 1 325 ? 0.440 5.770 -33.015 1.00 53.44 325 SER A CA 1
ATOM 2573 C C . SER A 1 325 ? -0.319 7.032 -33.494 1.00 53.44 325 SER A C 1
ATOM 2575 O O . SER A 1 325 ? -0.171 8.130 -32.971 1.00 53.44 325 SER A O 1
ATOM 2577 N N . ARG A 1 326 ? -1.315 6.814 -34.371 1.00 54.91 326 ARG A N 1
ATOM 2578 C CA . ARG A 1 326 ? -2.309 7.778 -34.915 1.00 54.91 326 ARG A CA 1
ATOM 2579 C C . ARG A 1 326 ? -3.293 8.390 -33.890 1.00 54.91 326 ARG A C 1
ATOM 2581 O O . ARG A 1 326 ? -4.370 8.845 -34.272 1.00 54.91 326 ARG A O 1
ATOM 2588 N N . ILE A 1 327 ? -2.989 8.353 -32.597 1.00 59.12 327 ILE A N 1
ATOM 2589 C CA . ILE A 1 327 ? -3.917 8.745 -31.531 1.00 59.12 327 ILE A CA 1
ATOM 2590 C C . ILE A 1 327 ? -3.584 10.176 -31.099 1.00 59.12 327 ILE A C 1
ATOM 2592 O O . ILE A 1 327 ? -2.413 10.470 -30.860 1.00 59.12 327 ILE A O 1
ATOM 2596 N N . PRO A 1 328 ? -4.571 11.087 -31.003 1.00 58.16 328 PRO A N 1
ATOM 2597 C CA . PRO A 1 328 ? -4.314 12.470 -30.621 1.00 58.16 328 PRO A CA 1
ATOM 2598 C C . PRO A 1 328 ? -3.586 12.537 -29.272 1.00 58.16 328 PRO A C 1
ATOM 2600 O O . PRO A 1 328 ? -4.086 12.041 -28.256 1.00 58.16 328 PRO A O 1
ATOM 2603 N N . ALA A 1 329 ? -2.412 13.178 -29.284 1.00 61.59 329 ALA A N 1
ATOM 2604 C CA . ALA A 1 329 ? -1.453 13.239 -28.176 1.00 61.59 329 ALA A CA 1
ATOM 2605 C C . ALA A 1 329 ? -2.049 13.764 -26.856 1.00 61.59 329 ALA A C 1
ATOM 2607 O O . ALA A 1 329 ? -1.537 13.475 -25.780 1.00 61.59 329 ALA A O 1
ATOM 2608 N N . SER A 1 330 ? -3.147 14.516 -26.931 1.00 61.50 330 SER A N 1
ATOM 2609 C CA . SER A 1 330 ? -3.766 15.188 -25.788 1.00 61.50 330 SER A CA 1
ATOM 2610 C C . SER A 1 330 ? -4.704 14.292 -24.970 1.00 61.50 330 SER A C 1
ATOM 2612 O O . SER A 1 330 ? -4.829 14.494 -23.767 1.00 61.50 330 SER A O 1
ATOM 2614 N N . PHE A 1 331 ? -5.384 13.323 -25.599 1.00 63.41 331 PHE A N 1
ATOM 2615 C CA . PHE A 1 331 ? -6.449 12.533 -24.950 1.00 63.41 331 PHE A CA 1
ATOM 2616 C C . PHE A 1 331 ? -6.176 11.026 -24.938 1.00 63.41 331 PHE A C 1
ATOM 2618 O O . PHE A 1 331 ? -6.669 10.315 -24.060 1.00 63.41 331 PHE A O 1
ATOM 2625 N N . GLY A 1 332 ? -5.355 10.546 -25.878 1.00 73.31 332 GLY A N 1
ATOM 2626 C CA . GLY A 1 332 ? -4.964 9.142 -25.978 1.00 73.31 332 GLY A CA 1
ATOM 2627 C C . GLY A 1 332 ? -4.418 8.564 -24.671 1.00 73.31 332 GLY A C 1
ATOM 2628 O O . GLY A 1 332 ? -4.971 7.575 -24.197 1.00 73.31 332 GLY A O 1
ATOM 2629 N N . PRO A 1 333 ? -3.399 9.177 -24.039 1.00 75.25 333 PRO A N 1
ATOM 2630 C CA . PRO A 1 333 ? -2.758 8.600 -22.857 1.00 75.25 333 PRO A CA 1
ATOM 2631 C C . PRO A 1 333 ? -3.705 8.412 -21.667 1.00 75.25 333 PRO A C 1
ATOM 2633 O O . PRO A 1 333 ? -3.636 7.393 -20.983 1.00 75.25 333 PRO A O 1
ATOM 2636 N N . LEU A 1 334 ? -4.620 9.360 -21.431 1.00 76.56 334 LEU A N 1
ATOM 2637 C CA . LEU A 1 334 ? -5.574 9.284 -20.322 1.00 76.56 334 LEU A CA 1
ATOM 2638 C C . LEU A 1 334 ? -6.611 8.180 -20.550 1.00 76.56 334 LEU A C 1
ATOM 2640 O O . LEU A 1 334 ? -6.855 7.372 -19.653 1.00 76.56 334 LEU A O 1
ATOM 2644 N N . LEU A 1 335 ? -7.188 8.123 -21.754 1.00 80.06 335 LEU A N 1
ATOM 2645 C CA . LEU A 1 335 ? -8.146 7.082 -22.118 1.00 80.06 335 LEU A CA 1
ATOM 2646 C C . LEU A 1 335 ? -7.502 5.693 -22.058 1.00 80.06 335 LEU A C 1
ATOM 2648 O O . LEU A 1 335 ? -8.105 4.772 -21.514 1.00 80.06 335 LEU A O 1
ATOM 2652 N N . TRP A 1 336 ? -6.272 5.553 -22.556 1.00 82.00 336 TRP A N 1
ATOM 2653 C CA . TRP A 1 336 ? -5.534 4.292 -22.499 1.00 82.00 336 TRP A CA 1
ATOM 2654 C C . TRP A 1 336 ? -5.186 3.884 -21.081 1.00 82.00 336 TRP A C 1
ATOM 2656 O O . TRP A 1 336 ? -5.424 2.744 -20.714 1.00 82.00 336 TRP A O 1
ATOM 2666 N N . THR A 1 337 ? -4.708 4.811 -20.254 1.00 82.50 337 THR A N 1
ATOM 2667 C CA . THR A 1 337 ? -4.429 4.518 -18.842 1.00 82.50 337 THR A CA 1
ATOM 2668 C C . THR A 1 337 ? -5.691 4.032 -18.128 1.00 82.50 337 THR A C 1
ATOM 2670 O O . THR A 1 337 ? -5.637 3.069 -17.363 1.00 82.50 337 THR A O 1
ATOM 2673 N N . LEU A 1 338 ? -6.842 4.656 -18.405 1.00 85.81 338 LEU A N 1
ATOM 2674 C CA . LEU A 1 338 ? -8.125 4.239 -17.844 1.00 85.81 338 LEU A CA 1
ATOM 2675 C C . LEU A 1 338 ? -8.538 2.851 -18.349 1.00 85.81 338 LEU A C 1
ATOM 2677 O O . LEU A 1 338 ? -8.898 1.996 -17.545 1.00 85.81 338 LEU A O 1
ATOM 2681 N N . LEU A 1 339 ? -8.464 2.618 -19.662 1.00 86.69 339 LEU A N 1
ATOM 2682 C CA . LEU A 1 339 ? -8.827 1.344 -20.277 1.00 86.69 339 LEU A CA 1
ATOM 2683 C C . LEU A 1 339 ? -7.940 0.208 -19.756 1.00 86.69 339 LEU A C 1
ATOM 2685 O O . LEU A 1 339 ? -8.460 -0.787 -19.257 1.00 86.69 339 LEU A O 1
ATOM 2689 N N . THR A 1 340 ? -6.619 0.377 -19.817 1.00 87.06 340 THR A N 1
ATOM 2690 C CA . THR A 1 340 ? -5.636 -0.590 -19.318 1.00 87.06 340 THR A CA 1
ATOM 2691 C C . THR A 1 340 ? -5.848 -0.848 -17.831 1.00 87.06 340 THR A C 1
ATOM 2693 O O . THR A 1 340 ? -5.903 -2.002 -17.417 1.00 87.06 340 THR A O 1
ATOM 2696 N N . GLY A 1 341 ? -6.085 0.195 -17.030 1.00 87.75 341 GLY A N 1
ATOM 2697 C CA . GLY A 1 341 ? -6.426 0.051 -15.615 1.00 87.75 341 GLY A CA 1
ATOM 2698 C C . GLY A 1 341 ? -7.694 -0.780 -15.389 1.00 87.75 341 GLY A C 1
ATOM 2699 O O . GLY A 1 341 ? -7.688 -1.698 -14.569 1.00 87.75 341 GLY A O 1
ATOM 2700 N N . CYS A 1 342 ? -8.771 -0.520 -16.136 1.00 90.12 342 CYS A N 1
ATOM 2701 C CA . CYS A 1 342 ? -10.012 -1.295 -16.050 1.00 90.12 342 CYS A CA 1
ATOM 2702 C C . CYS A 1 342 ? -9.804 -2.765 -16.440 1.00 90.12 342 CYS A C 1
ATOM 2704 O O . CYS A 1 342 ? -10.260 -3.655 -15.718 1.00 90.12 342 CYS A O 1
ATOM 2706 N N . VAL A 1 343 ? -9.100 -3.025 -17.545 1.00 92.69 343 VAL A N 1
ATOM 2707 C CA . VAL A 1 343 ? -8.785 -4.386 -18.004 1.00 92.69 343 VAL A CA 1
ATOM 2708 C C . VAL A 1 343 ? -7.930 -5.112 -16.968 1.00 92.69 343 VAL A C 1
ATOM 2710 O O . VAL A 1 343 ? -8.273 -6.232 -16.595 1.00 92.69 343 VAL A O 1
ATOM 2713 N N . ASN A 1 344 ? -6.892 -4.464 -16.433 1.00 92.56 344 ASN A N 1
ATOM 2714 C CA . ASN A 1 344 ? -6.021 -5.030 -15.402 1.00 92.56 344 ASN A CA 1
ATOM 2715 C C . ASN A 1 344 ? -6.810 -5.430 -14.157 1.00 92.56 344 ASN A C 1
ATOM 2717 O O . ASN A 1 344 ? -6.634 -6.538 -13.651 1.00 92.56 344 ASN A O 1
ATOM 2721 N N . VAL A 1 345 ? -7.710 -4.567 -13.676 1.00 91.25 345 VAL A N 1
ATOM 2722 C CA . VAL A 1 345 ? -8.550 -4.863 -12.507 1.00 91.25 345 VAL A CA 1
ATOM 2723 C C . VAL A 1 345 ? -9.420 -6.089 -12.782 1.00 91.25 345 VAL A C 1
ATOM 2725 O O . VAL A 1 345 ? -9.349 -7.062 -12.032 1.00 91.25 345 VAL A O 1
ATOM 2728 N N . VAL A 1 346 ? -10.193 -6.090 -13.871 1.00 92.62 346 VAL A N 1
ATOM 2729 C CA . VAL A 1 346 ? -11.097 -7.204 -14.206 1.00 92.62 346 VAL A CA 1
ATOM 2730 C C . VAL A 1 346 ? -10.326 -8.511 -14.401 1.00 92.62 346 VAL A C 1
ATOM 2732 O O . VAL A 1 346 ? -10.712 -9.537 -13.840 1.00 92.62 346 VAL A O 1
ATOM 2735 N N . ALA A 1 347 ? -9.212 -8.477 -15.134 1.00 94.06 347 ALA A N 1
ATOM 2736 C CA . ALA A 1 347 ? -8.376 -9.646 -15.382 1.00 94.06 347 ALA A CA 1
ATOM 2737 C C . ALA A 1 347 ? -7.765 -10.201 -14.087 1.00 94.06 347 ALA A C 1
ATOM 2739 O O . ALA A 1 347 ? -7.764 -11.413 -13.883 1.00 94.06 347 ALA A O 1
ATOM 2740 N N . SER A 1 348 ? -7.313 -9.330 -13.178 1.00 93.81 348 SER A N 1
ATOM 2741 C CA . SER A 1 348 ? -6.738 -9.740 -11.888 1.00 93.81 348 SER A CA 1
ATOM 2742 C C . SER A 1 348 ? -7.778 -10.423 -11.001 1.00 93.81 348 SER A C 1
ATOM 2744 O O . SER A 1 348 ? -7.499 -11.457 -10.396 1.00 93.81 348 SER A O 1
ATOM 2746 N N . TRP A 1 349 ? -9.000 -9.886 -10.956 1.00 92.81 349 TRP A N 1
ATOM 2747 C CA . TRP A 1 349 ? -10.115 -10.494 -10.227 1.00 92.81 349 TRP A CA 1
ATOM 2748 C C . TRP A 1 349 ? -10.522 -11.843 -10.821 1.00 92.81 349 TRP A C 1
ATOM 2750 O O . TRP A 1 349 ? -10.724 -12.805 -10.081 1.00 92.81 349 TRP A O 1
ATOM 2760 N N . PHE A 1 350 ? -10.595 -11.944 -12.148 1.00 92.88 350 PHE A N 1
ATOM 2761 C CA . PHE A 1 350 ? -10.902 -13.202 -12.823 1.00 92.88 350 PHE A CA 1
ATOM 2762 C C . PHE A 1 350 ? -9.822 -14.264 -12.573 1.00 92.88 350 PHE A C 1
ATOM 2764 O O . PHE A 1 350 ? -10.140 -15.389 -12.189 1.00 92.88 350 PHE A O 1
ATOM 2771 N N . ALA A 1 351 ? -8.545 -13.896 -12.703 1.00 93.31 351 ALA A N 1
ATOM 2772 C CA . ALA A 1 351 ? -7.419 -14.777 -12.411 1.00 93.31 351 ALA A CA 1
ATOM 2773 C C . ALA A 1 351 ? -7.423 -15.242 -10.946 1.00 93.31 351 ALA A C 1
ATOM 2775 O O . ALA A 1 351 ? -7.160 -16.411 -10.672 1.00 93.31 351 ALA A O 1
ATOM 2776 N N . ALA A 1 352 ? -7.788 -14.365 -10.007 1.00 92.19 352 ALA A N 1
ATOM 2777 C CA . ALA A 1 352 ? -7.925 -14.708 -8.595 1.00 92.19 352 ALA A CA 1
ATOM 2778 C C . ALA A 1 352 ? -9.039 -15.724 -8.331 1.00 92.19 352 ALA A C 1
ATOM 2780 O O . ALA A 1 352 ? -8.829 -16.675 -7.578 1.00 92.19 352 ALA A O 1
ATOM 2781 N N . VAL A 1 353 ? -10.202 -15.555 -8.967 1.00 90.88 353 VAL A N 1
ATOM 2782 C CA . VAL A 1 353 ? -11.304 -16.526 -8.880 1.00 90.88 353 VAL A CA 1
ATOM 2783 C C . VAL A 1 353 ? -10.863 -17.874 -9.445 1.00 90.88 353 VAL A C 1
ATOM 2785 O O . VAL A 1 353 ? -11.052 -18.898 -8.789 1.00 90.88 353 VAL A O 1
ATOM 2788 N N . LEU A 1 354 ? -10.213 -17.883 -10.614 1.00 91.25 354 LEU A N 1
ATOM 2789 C CA . LEU A 1 354 ? -9.693 -19.114 -11.208 1.00 91.25 354 LEU A CA 1
ATOM 2790 C C . LEU A 1 354 ? -8.672 -19.803 -10.296 1.00 91.25 354 LEU A C 1
ATOM 2792 O O . LEU A 1 354 ? -8.762 -21.007 -10.069 1.00 91.25 354 LEU A O 1
ATOM 2796 N N . LEU A 1 355 ? -7.731 -19.046 -9.733 1.00 91.31 355 LEU A N 1
ATOM 2797 C CA . LEU A 1 355 ? -6.701 -19.588 -8.854 1.00 91.31 355 LEU A CA 1
ATOM 2798 C C . LEU A 1 355 ? -7.315 -20.231 -7.602 1.00 91.31 355 LEU A C 1
ATOM 2800 O O . LEU A 1 355 ? -6.964 -21.353 -7.248 1.00 91.31 355 LEU A O 1
ATOM 2804 N N . VAL A 1 356 ? -8.233 -19.535 -6.931 1.00 89.06 356 VAL A N 1
ATOM 2805 C CA . VAL A 1 356 ? -8.795 -19.982 -5.647 1.00 89.06 356 VAL A CA 1
ATOM 2806 C C . VAL A 1 356 ? -9.772 -21.147 -5.810 1.00 89.06 356 VAL A C 1
ATOM 2808 O O . VAL A 1 356 ? -9.798 -22.025 -4.948 1.00 89.06 356 VAL A O 1
ATOM 2811 N N . GLU A 1 357 ? -10.568 -21.169 -6.883 1.00 88.75 357 GLU A N 1
ATOM 2812 C CA . GLU A 1 357 ? -11.587 -22.207 -7.090 1.00 88.75 357 GLU A CA 1
ATOM 2813 C C . GLU A 1 357 ? -11.044 -23.463 -7.785 1.00 88.75 357 GLU A C 1
ATOM 2815 O O . GLU A 1 357 ? -11.510 -24.564 -7.490 1.00 88.75 357 GLU A O 1
ATOM 2820 N N . TYR A 1 358 ? -10.062 -23.332 -8.685 1.00 89.06 358 TYR A N 1
ATOM 2821 C CA . TYR A 1 358 ? -9.595 -24.459 -9.504 1.00 89.06 358 TYR A CA 1
ATOM 2822 C C . TYR A 1 358 ? -8.264 -25.056 -9.047 1.00 89.06 358 TYR A C 1
ATOM 2824 O O . TYR A 1 358 ? -8.011 -26.227 -9.335 1.00 89.06 358 TYR A O 1
ATOM 2832 N N . VAL A 1 359 ? -7.416 -24.313 -8.326 1.00 87.62 359 VAL A N 1
ATOM 2833 C CA . VAL A 1 359 ? -6.157 -24.873 -7.815 1.00 87.62 359 VAL A CA 1
ATOM 2834 C C . VAL A 1 359 ? -6.397 -25.490 -6.434 1.00 87.62 359 VAL A C 1
ATOM 2836 O O . VAL A 1 359 ? -6.772 -24.781 -5.492 1.00 87.62 359 VAL A O 1
ATOM 2839 N N . PRO A 1 360 ? -6.182 -26.810 -6.266 1.00 83.50 360 PRO A N 1
ATOM 2840 C CA . PRO A 1 360 ? -6.420 -27.467 -4.991 1.00 83.50 360 PRO A CA 1
ATOM 2841 C C . PRO A 1 360 ? -5.542 -26.847 -3.899 1.00 83.50 360 PRO A C 1
ATOM 2843 O O . PRO A 1 360 ? -4.404 -26.459 -4.141 1.00 83.50 360 PRO A O 1
ATOM 2846 N N . LEU A 1 361 ? -6.079 -26.776 -2.677 1.00 83.38 361 LEU A N 1
ATOM 2847 C CA . LEU A 1 361 ? -5.426 -26.248 -1.465 1.00 83.38 361 LEU A CA 1
ATOM 2848 C C . LEU A 1 361 ? -5.197 -24.727 -1.422 1.00 83.38 361 LEU A C 1
ATOM 2850 O O . LEU A 1 361 ? -5.110 -24.192 -0.316 1.00 83.38 361 LEU A O 1
ATOM 2854 N N . VAL A 1 362 ? -5.184 -24.012 -2.552 1.00 82.44 362 VAL A N 1
ATOM 2855 C CA . VAL A 1 362 ? -4.919 -22.560 -2.563 1.00 82.44 362 VAL A CA 1
ATOM 2856 C C . VAL A 1 362 ? -5.968 -21.791 -1.767 1.00 82.44 362 VAL A C 1
ATOM 2858 O O . VAL A 1 362 ? -5.606 -21.017 -0.886 1.00 82.44 362 VAL A O 1
ATOM 2861 N N . GLY A 1 363 ? -7.256 -22.081 -1.971 1.00 78.19 363 GLY A N 1
ATOM 2862 C CA . GLY A 1 363 ? -8.341 -21.431 -1.227 1.00 78.19 363 GLY A CA 1
ATOM 2863 C C . GLY A 1 363 ? -8.439 -21.783 0.264 1.00 78.19 363 GLY A C 1
ATOM 2864 O O . GLY A 1 363 ? -9.386 -21.341 0.917 1.00 78.19 363 GLY A O 1
ATOM 2865 N N . ARG A 1 364 ? -7.539 -22.631 0.794 1.00 81.19 364 ARG A N 1
ATOM 2866 C CA . ARG A 1 364 ? -7.358 -22.848 2.244 1.00 81.19 364 ARG A CA 1
ATOM 2867 C C . ARG A 1 364 ? -6.240 -21.976 2.823 1.00 81.19 364 ARG A C 1
ATOM 2869 O O . ARG A 1 364 ? -6.250 -21.714 4.022 1.00 81.19 364 ARG A O 1
ATOM 2876 N N . ILE A 1 365 ? -5.273 -21.583 1.995 1.00 76.75 365 ILE A N 1
ATOM 2877 C CA . ILE A 1 365 ? -4.112 -20.774 2.385 1.00 76.75 365 ILE A CA 1
ATOM 2878 C C . ILE A 1 365 ? -4.459 -19.286 2.248 1.00 76.75 365 ILE A C 1
ATOM 2880 O O . ILE A 1 365 ? -4.272 -18.513 3.189 1.00 76.75 365 ILE A O 1
ATOM 2884 N N . ILE A 1 366 ? -5.007 -18.913 1.091 1.00 70.69 366 ILE A N 1
ATOM 2885 C CA . ILE A 1 366 ? -5.534 -17.581 0.773 1.00 70.69 366 ILE A CA 1
ATOM 2886 C C . ILE A 1 366 ? -6.997 -17.547 1.201 1.00 70.69 366 ILE A C 1
ATOM 2888 O O . ILE A 1 366 ? -7.321 -16.672 2.040 1.00 70.69 366 ILE A O 1
#

Radius of gyration: 22.92 Å; Cα contacts (8 Å, |Δi|>4): 372; chains: 1; bounding box: 47×61×67 Å

Organism: Exophiala dermatitidis (NCBI:txid5970)

Nearest PDB structures (foldseek):
  6d0k-assembly1_A  TM=1.482E-01  e=2.018E+00  Enterococcus casseliflavus EC10

Solvent-accessible surface area (backbone atoms only — not comparable to full-atom values): 19780 Å² total; per-residue (Å²): 124,63,66,64,51,60,39,35,54,47,27,46,52,33,16,52,46,20,24,55,48,40,61,50,50,55,55,26,57,78,70,73,38,51,69,59,52,50,51,54,50,44,51,46,34,43,51,57,30,51,49,37,37,72,48,50,51,41,46,47,54,44,48,46,51,36,60,31,98,78,34,68,42,64,84,42,62,68,71,61,43,54,53,50,46,51,49,48,46,49,51,50,60,76,66,56,63,47,43,45,76,80,40,25,57,43,47,52,48,48,49,51,52,50,52,50,53,50,52,57,64,75,41,86,70,80,88,72,77,69,76,67,87,42,68,68,58,52,49,51,54,51,52,50,39,32,52,48,25,38,56,42,12,56,83,29,29,58,86,43,59,45,55,59,43,51,41,49,60,34,50,44,48,52,35,55,50,27,22,52,49,17,31,57,15,47,79,73,73,33,93,54,70,76,49,88,46,82,62,90,71,63,27,59,64,48,30,53,50,36,52,50,51,43,53,52,51,50,52,49,60,66,46,50,64,62,73,71,46,95,54,83,83,64,78,81,64,57,63,49,46,34,17,51,101,37,72,50,15,46,51,46,28,49,49,42,57,48,38,29,45,52,34,45,36,20,47,53,41,31,41,61,72,78,56,66,65,83,63,58,49,79,42,99,84,78,52,72,44,56,54,78,68,34,50,64,46,16,62,70,40,29,63,61,44,37,51,53,52,50,45,50,49,45,60,75,64,54,64,86,47,99,72,75,64,99,55,60,85,87,55,43,64,61,54,47,52,52,49,54,50,52,51,34,50,55,50,12,48,51,52,16,48,51,45,40,74,69,40,84,71,42,57,76,52,97

Sequence (366 aa):
MNALNQSFFMGSFVFLSGWFSRSAICRSLQRRESSHFMKVRIYRLLIPAVFFTLFIDPLMDVLMVAFGPNGAAWHRTMPRFLILSGSIFWDSWVKLAGIKGPVWYTVLLAIFDTVALFLTHLTETSYLMITQRSASTILKLWMAVIILSFTVRQAWPVGAVFGPLNLQPAFLPQYIFAYGLGQASETVHDPCAFLLFHVQKRPASRLICALALSTISLGVIVYIPAAFASVEMPPLDIDSITGGLTFTALLYAVWNEASFAMILPCLLSTFSKYFNDPWVVNERRGRPLNLARYSYAALLLHPPVSLIVELYLDHLMGCHGVNPSRIPASFGPLLWTLLTGCVNVVASWFAAVLLVEYVPLVGRII

InterPro domains:
  IPR002656 Acyltransferase 3 domain [PF01757] (7-352)
  IPR050623 Periplasmic Glucan Succinylation Acyltransferase [PTHR36927] (3-352)

pLDDT: mean 82.87, std 12.5, range [38.84, 96.0]

Secondary structure (DSSP, 8-state):
-HHHIIIIIHHHHHHHHHHHHHHHHHHHHHTT-HHHHHHHHHHHHHHHHHHIIIIIHHHHHHHHHHHSTT--STTS-HHHHHHHHHHHHHHHHHT--S--GGGHHHHHHHHHHHHHHHHHHH-SS-TT------HHHHHHHHHHHHHHHHHHHHHS-TT--BTTTTB-GGGHHHHHHHHHHHHHHHHTT-TTTT-SS---S-HHHHHHHHHHHHHHHHHHHHHHHHHH--SS-----SHHHHSSS-HHHHHHHHHHHHHHHHHHHHHHHHHHHHS-S--EEE-TTS-EEEGGGGHHHHHHHHHHHHHHHHHHHHHHHTTTSSS--SS-TTTHHHHHHHHHHHHHHHHHHHHHHHHHHHSTTHHHH-

Foldseek 3Di:
DVLVCLQQVLLLVLLQLLQVLLVLLVVCVVVVNNVVSLVLLCLLLVVLQVCCQLPVVLVLVLCCCCQNLVNPQVPDDPVSSVVVSVVSSVVSVVPQQAGDDPSLSSVVSSVVSVVVSVVCVVPVDDPPPCVPLPLVVLVVLLVVLLVVLQVQCQVFFAVRADRHSRDRVSCVSSSNVSSVLSSVCNVVPHSCSSFNDADDPDLPVQLVVLVVCLVVLVVVLQCVVQVPPPDDRDPRPVVLCRHDPHPSVSSSSVSSSSSNSRNSNSVCVVCVVPPVDQPFDQDPVRDTDRLVLLVVQLSSCLVVLLSVLVSVVCVVQVVSDPDHDPDPPPCVVVVVVVVSVVCSSVRSSVVSCCCLVPPPPPSVSD